Protein AF-A0A1H6FD04-F1 (afdb_monomer)

pLDDT: mean 86.8, std 13.28, range [37.69, 98.44]

Foldseek 3Di:
DPLCVLQVLCVVVDDPVFWQDADPQQKGKFADPDPPAPFGIEIEHEDPPKDKTKGFLPDDADVPQGRPLCSPDDPPDPLPNQTARMWMWTDDDLAIEIEGEHEHEADCPCVVSSLVSVVVSVVVVSVVSCVVVVPDDRHYAYEYEYEYQHPPPCPPPDLDAAFAFDDDPNHTYGYHHGPYYHYVVSDD

Mean predicted aligned error: 5.98 Å

Secondary structure (DSSP, 8-state):
--TTHHHHHHHHHS-GGGB----TTSEEEEE---TT-S--EEEEE--TTS-EEEE----PPBTTTB-SS-TTS-TTSTTTT---SEEEEEEETTEEEEEEEEEESS--TTHHHHHHHHHHHHHHHHHHHHHH-TT----EEEEEEEEE-S--------TTPPPP-EESSSSEEEEEESS-EEEGGGG-

Solvent-accessible surface area (backbone atoms only — not comparable to full-atom values): 10917 Å² total; per-residue (Å²): 126,78,81,47,62,68,51,56,48,48,62,72,70,47,64,73,92,35,50,49,74,55,48,98,77,42,30,38,67,42,56,47,86,56,89,82,54,80,26,44,38,38,37,39,34,48,60,93,88,53,57,65,43,40,33,36,62,68,63,77,68,41,89,97,73,43,35,85,87,41,70,86,58,64,84,85,46,81,78,75,71,51,52,33,41,30,40,37,40,36,52,54,83,81,38,34,38,35,38,32,31,38,72,25,31,76,66,66,79,64,47,68,58,22,40,51,41,43,48,54,52,49,52,52,50,52,54,56,51,29,71,80,36,78,85,66,75,74,51,75,45,68,36,35,36,39,27,24,55,47,88,65,77,81,75,75,69,53,102,77,52,69,66,69,67,44,78,63,90,91,37,36,34,30,79,45,69,37,73,41,81,43,53,54,74,32,76,108

Nearest PDB structures (foldseek):
  6a9a-assembly1_A-2  TM=6.117E-01  e=2.231E-01  Tequatrovirus T4
  3v1z-assembly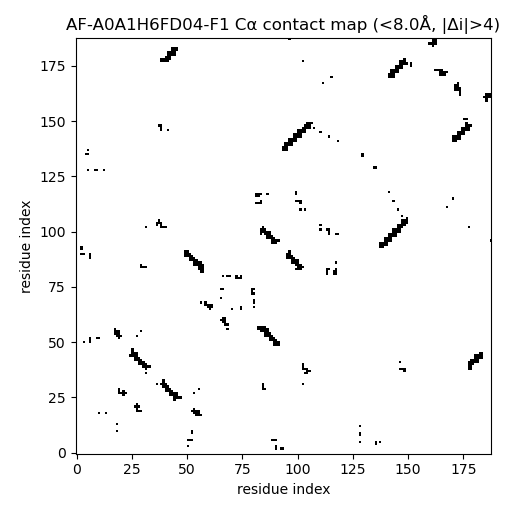1_A  TM=3.966E-01  e=8.705E-02  Geobacillus stearothermophilus
  4l4q-assembly1_A  TM=3.686E-01  e=1.350E-01  Thermococcus kodakarensis
  1knv-assembly1_B  TM=3.704E-01  e=3.250E-01  Geobacillus stearothermophilus
  8pk6-assembly2_C  TM=3.852E-01  e=2.743E+00  Homo sapiens

Structure (mmCIF, N/CA/C/O backbone):
data_AF-A0A1H6FD04-F1
#
_entry.id   AF-A0A1H6FD04-F1
#
loop_
_atom_site.group_PDB
_atom_site.id
_atom_site.type_symbol
_atom_site.label_atom_id
_atom_site.label_alt_id
_atom_site.label_comp_id
_atom_site.label_asym_id
_atom_site.label_entity_id
_atom_site.label_seq_id
_atom_site.pdbx_PDB_ins_code
_atom_site.Cartn_x
_atom_site.Cartn_y
_atom_site.Cartn_z
_atom_site.occupancy
_atom_site.B_iso_or_equiv
_atom_site.auth_seq_id
_atom_site.auth_comp_id
_atom_site.auth_asym_id
_atom_site.auth_atom_id
_atom_site.pdbx_PDB_model_num
ATOM 1 N N . MET A 1 1 ? -12.298 -0.688 23.148 1.00 42.00 1 MET A N 1
ATOM 2 C CA . MET A 1 1 ? -10.858 -0.505 22.853 1.00 42.00 1 MET A CA 1
ATOM 3 C C . MET A 1 1 ? -10.746 0.527 21.742 1.00 42.00 1 MET A C 1
ATOM 5 O O . MET A 1 1 ? -11.694 0.590 20.964 1.00 42.00 1 MET A O 1
ATOM 9 N N . PRO A 1 2 ? -9.702 1.371 21.676 1.00 49.06 2 PRO A N 1
ATOM 10 C CA . PRO A 1 2 ? -9.564 2.294 20.551 1.00 49.06 2 PRO A CA 1
ATOM 11 C C . PRO A 1 2 ? -9.554 1.490 19.244 1.00 49.06 2 PRO A C 1
ATOM 13 O O . PRO A 1 2 ? -8.894 0.460 19.159 1.00 49.06 2 PRO A O 1
ATOM 16 N N . ASN A 1 3 ? -10.302 1.929 18.233 1.00 59.34 3 ASN A N 1
ATOM 17 C CA . ASN A 1 3 ? -10.467 1.179 16.980 1.00 59.34 3 ASN A CA 1
ATOM 18 C C . ASN A 1 3 ? -9.183 1.115 16.122 1.00 59.34 3 ASN A C 1
ATOM 20 O O . ASN A 1 3 ? -9.205 0.502 15.061 1.00 59.34 3 ASN A O 1
ATOM 24 N N . ASN A 1 4 ? -8.067 1.703 16.575 1.00 69.19 4 ASN A N 1
ATOM 25 C CA . ASN A 1 4 ? -6.864 1.932 15.768 1.00 69.19 4 ASN A CA 1
ATOM 26 C C . ASN A 1 4 ? -5.634 1.126 16.212 1.00 69.19 4 ASN A C 1
ATOM 28 O O . ASN A 1 4 ? -4.565 1.339 15.655 1.00 69.19 4 ASN A O 1
ATOM 32 N N . VAL A 1 5 ? -5.761 0.185 17.160 1.00 80.75 5 VAL A N 1
ATOM 33 C CA . VAL A 1 5 ? -4.605 -0.529 17.757 1.00 80.75 5 VAL A CA 1
ATOM 34 C C . VAL A 1 5 ? -3.645 -1.099 16.707 1.00 80.75 5 VAL A C 1
ATOM 36 O O . VAL A 1 5 ? -2.435 -1.051 16.888 1.00 80.75 5 VAL A O 1
ATOM 39 N N . LEU A 1 6 ? -4.168 -1.626 15.594 1.00 86.12 6 LEU A N 1
ATOM 40 C CA . LEU A 1 6 ? -3.330 -2.193 14.539 1.00 86.12 6 LEU A CA 1
ATOM 41 C C . LEU A 1 6 ? -2.621 -1.123 13.693 1.00 86.12 6 LEU A C 1
ATOM 43 O O . LEU A 1 6 ? -1.512 -1.372 13.243 1.00 86.12 6 LEU A O 1
ATOM 47 N N . ILE A 1 7 ? -3.225 0.049 13.483 1.00 91.25 7 ILE A N 1
ATOM 48 C CA . ILE A 1 7 ? -2.572 1.164 12.778 1.00 91.25 7 ILE A CA 1
ATOM 49 C C . ILE A 1 7 ? -1.435 1.721 13.627 1.00 91.25 7 ILE A C 1
ATOM 51 O O . ILE A 1 7 ? -0.330 1.872 13.117 1.00 91.25 7 ILE A O 1
ATOM 55 N N . ASP A 1 8 ? -1.690 1.956 14.914 1.00 90.25 8 ASP A N 1
ATOM 56 C CA . ASP A 1 8 ? -0.683 2.482 15.837 1.00 90.25 8 ASP A CA 1
ATOM 57 C C . ASP A 1 8 ? 0.480 1.483 15.978 1.00 90.25 8 ASP A C 1
ATOM 59 O O . ASP A 1 8 ? 1.642 1.844 15.824 1.00 90.25 8 ASP A O 1
ATOM 63 N N . ALA A 1 9 ? 0.177 0.186 16.121 1.00 89.69 9 ALA A N 1
ATOM 64 C CA . ALA A 1 9 ? 1.206 -0.853 16.150 1.00 89.69 9 ALA A CA 1
ATOM 65 C C . ALA A 1 9 ? 2.001 -0.953 14.835 1.00 89.69 9 ALA A C 1
ATOM 67 O O . ALA A 1 9 ? 3.202 -1.196 14.868 1.00 89.69 9 ALA A O 1
ATOM 68 N N . MET A 1 10 ? 1.357 -0.780 13.675 1.00 90.50 10 MET A N 1
ATOM 69 C CA . MET A 1 10 ? 2.061 -0.748 12.386 1.00 90.50 10 MET A CA 1
ATOM 70 C C . MET A 1 10 ? 3.006 0.445 12.298 1.00 90.50 10 MET A C 1
ATOM 72 O O . MET A 1 10 ? 4.148 0.274 11.886 1.00 90.50 10 MET A O 1
ATOM 76 N N . HIS A 1 11 ? 2.540 1.624 12.705 1.00 93.69 11 HIS A N 1
ATOM 77 C CA . HIS A 1 11 ? 3.356 2.828 12.744 1.00 93.69 11 HIS A CA 1
ATOM 78 C C . HIS A 1 11 ? 4.582 2.655 13.651 1.00 93.69 11 HIS A C 1
ATOM 80 O O . HIS A 1 11 ? 5.675 3.060 13.282 1.00 93.69 11 HIS A O 1
ATOM 86 N N . ASP A 1 12 ? 4.424 2.022 14.812 1.00 91.94 12 ASP A N 1
ATOM 87 C CA . ASP A 1 12 ? 5.523 1.877 15.770 1.00 91.94 12 ASP A CA 1
ATOM 88 C C . ASP A 1 12 ? 6.512 0.757 15.405 1.00 91.94 12 ASP A C 1
ATOM 90 O O . ASP A 1 12 ? 7.675 0.798 15.807 1.00 91.94 12 ASP A O 1
ATOM 94 N N . MET A 1 13 ? 6.060 -0.275 14.684 1.00 89.31 13 MET A N 1
ATOM 95 C CA . MET A 1 13 ? 6.872 -1.463 14.383 1.00 89.31 13 MET A CA 1
ATOM 96 C C . MET A 1 13 ? 7.544 -1.422 13.009 1.00 89.31 13 MET A C 1
ATOM 98 O O . MET A 1 13 ? 8.485 -2.186 12.778 1.00 89.31 13 MET A O 1
ATOM 102 N N . ILE A 1 14 ? 7.065 -0.582 12.091 1.00 93.75 14 ILE A N 1
ATOM 103 C CA . ILE A 1 14 ? 7.741 -0.326 10.821 1.00 93.75 14 ILE A CA 1
ATOM 104 C C . ILE A 1 14 ? 8.821 0.731 11.045 1.00 93.75 14 ILE A C 1
ATOM 106 O O . ILE A 1 14 ? 8.653 1.673 11.810 1.00 93.75 14 ILE A O 1
ATOM 110 N N . GLU A 1 15 ? 9.975 0.534 10.413 1.00 94.00 15 GLU A N 1
ATOM 111 C CA . GLU A 1 15 ? 11.090 1.460 10.570 1.00 94.00 15 GLU A CA 1
ATOM 112 C C . GLU A 1 15 ? 10.745 2.813 9.886 1.00 94.00 15 GLU A C 1
ATOM 114 O O . GLU A 1 15 ? 10.244 2.805 8.750 1.00 94.00 15 GLU A O 1
ATOM 119 N N . PRO A 1 16 ? 10.977 3.963 10.558 1.00 95.19 16 PRO A N 1
ATOM 120 C CA . PRO A 1 16 ? 10.608 5.294 10.068 1.00 95.19 16 PRO A CA 1
ATOM 121 C C . PRO A 1 16 ? 11.031 5.663 8.637 1.00 95.19 16 PRO A C 1
ATOM 123 O O . PRO A 1 16 ? 10.292 6.373 7.957 1.00 95.19 16 PRO A O 1
ATOM 126 N N . ASP A 1 17 ? 12.163 5.177 8.134 1.00 93.56 17 ASP A N 1
ATOM 127 C CA . ASP A 1 17 ? 12.653 5.412 6.773 1.00 93.56 17 ASP A CA 1
ATOM 128 C C . ASP A 1 17 ? 11.713 4.842 5.702 1.00 93.56 17 ASP A C 1
ATOM 130 O O . ASP A 1 17 ? 11.757 5.273 4.543 1.00 93.56 17 ASP A O 1
ATOM 134 N N . PHE A 1 18 ? 10.854 3.877 6.044 1.00 95.44 18 PHE A N 1
ATOM 135 C CA . PHE A 1 18 ? 9.823 3.366 5.137 1.00 95.44 18 PHE A CA 1
ATOM 136 C C . PHE A 1 18 ? 8.542 4.203 5.161 1.00 95.44 18 PHE A C 1
ATOM 138 O O . PHE A 1 18 ? 7.735 4.085 4.235 1.00 95.44 18 PHE A O 1
ATOM 145 N N . HIS A 1 19 ? 8.332 5.043 6.178 1.00 96.81 19 HIS A N 1
ATOM 146 C CA . HIS A 1 19 ? 7.088 5.791 6.341 1.00 96.81 19 HIS A CA 1
ATOM 147 C C . HIS A 1 19 ? 6.883 6.787 5.196 1.00 96.81 19 HIS A C 1
ATOM 149 O O . HIS A 1 19 ? 7.815 7.432 4.714 1.00 96.81 19 HIS A O 1
ATOM 155 N N . ILE A 1 20 ? 5.627 6.942 4.780 1.00 96.19 20 ILE A N 1
ATOM 156 C CA . ILE A 1 20 ? 5.207 8.036 3.910 1.00 96.19 20 ILE A CA 1
ATOM 157 C C . ILE A 1 20 ? 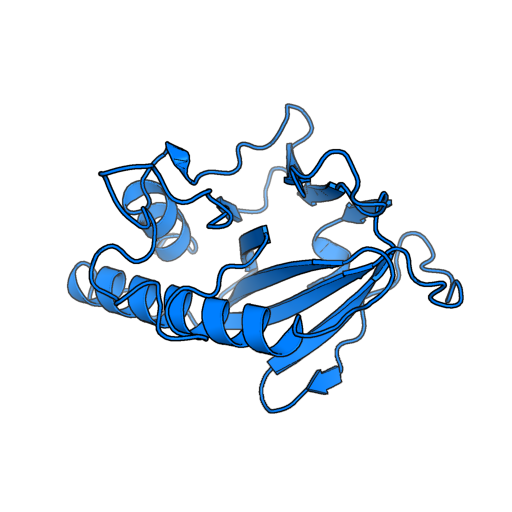4.522 9.074 4.791 1.00 96.19 20 ILE A C 1
ATOM 159 O O . ILE A 1 20 ? 3.383 8.893 5.226 1.00 96.19 20 ILE A O 1
ATOM 163 N N . THR A 1 21 ? 5.218 10.180 5.038 1.00 94.56 21 THR A N 1
ATOM 164 C CA . THR A 1 21 ? 4.691 11.274 5.853 1.00 94.56 21 THR A CA 1
ATOM 165 C C . THR A 1 21 ? 3.700 12.111 5.041 1.00 94.56 21 THR A C 1
ATOM 167 O O . THR A 1 21 ? 4.036 12.564 3.941 1.00 94.56 21 THR A O 1
ATOM 170 N N . PRO A 1 22 ? 2.481 12.346 5.548 1.00 94.62 22 PRO A N 1
ATOM 171 C CA . PRO A 1 22 ? 1.529 13.222 4.885 1.00 94.62 22 PRO A CA 1
ATOM 172 C C . PRO A 1 22 ? 1.978 14.684 4.938 1.00 94.62 22 PRO A C 1
ATOM 174 O O . PRO A 1 22 ? 2.666 15.116 5.861 1.00 94.62 22 PRO A O 1
ATOM 177 N N . ASN A 1 23 ? 1.539 15.473 3.960 1.00 93.44 23 ASN A N 1
ATOM 178 C CA . ASN A 1 23 ? 1.759 16.918 3.970 1.00 93.44 23 ASN A CA 1
ATOM 179 C C . ASN A 1 23 ? 0.765 17.656 4.896 1.00 93.44 23 ASN A C 1
ATOM 181 O O . ASN A 1 23 ? -0.164 17.070 5.454 1.00 93.44 23 ASN A O 1
ATOM 185 N N . GLU A 1 24 ? 0.905 18.981 4.991 1.00 91.19 24 GLU A N 1
ATOM 186 C CA . GLU A 1 24 ? 0.073 19.862 5.834 1.00 91.19 24 GLU A CA 1
ATOM 187 C C . GLU A 1 24 ? -1.439 19.780 5.542 1.00 91.19 24 GLU A C 1
ATOM 189 O O . GLU A 1 24 ? -2.275 20.069 6.400 1.00 91.19 24 GLU A O 1
ATOM 194 N N . THR A 1 25 ? -1.811 19.352 4.333 1.00 91.50 25 THR A N 1
ATOM 195 C CA . THR A 1 25 ? -3.210 19.181 3.906 1.00 91.50 25 THR A CA 1
ATOM 196 C C . THR A 1 25 ? -3.763 17.782 4.180 1.00 91.50 25 THR A C 1
ATOM 198 O O . THR A 1 25 ? -4.866 17.465 3.725 1.00 91.50 25 THR A O 1
ATOM 201 N N . ASN A 1 26 ? -3.023 16.961 4.937 1.00 94.62 26 ASN A N 1
ATOM 202 C CA . ASN A 1 26 ? -3.343 15.566 5.233 1.00 94.62 26 ASN A CA 1
ATOM 203 C C . ASN A 1 26 ? -3.425 14.711 3.955 1.00 94.62 26 ASN A C 1
ATOM 205 O O . ASN A 1 26 ? -4.344 13.907 3.778 1.00 94.62 26 ASN A O 1
ATOM 209 N N . THR A 1 27 ? -2.487 14.954 3.036 1.00 96.38 27 THR A N 1
ATOM 210 C CA . THR A 1 27 ? -2.369 14.250 1.757 1.00 96.38 27 THR A CA 1
ATOM 211 C C . THR A 1 27 ? -1.115 13.387 1.764 1.00 96.38 27 THR A C 1
ATOM 213 O O . THR A 1 27 ? -0.020 13.884 2.031 1.00 96.38 27 THR A O 1
ATOM 216 N N . VAL A 1 28 ? -1.288 12.103 1.455 1.00 96.62 28 VAL A N 1
ATOM 217 C CA . VAL A 1 28 ? -0.208 11.133 1.251 1.00 96.62 28 VAL A CA 1
ATOM 218 C C . VAL A 1 28 ? 0.150 11.133 -0.225 1.00 96.62 28 VAL A C 1
ATOM 220 O O . VAL A 1 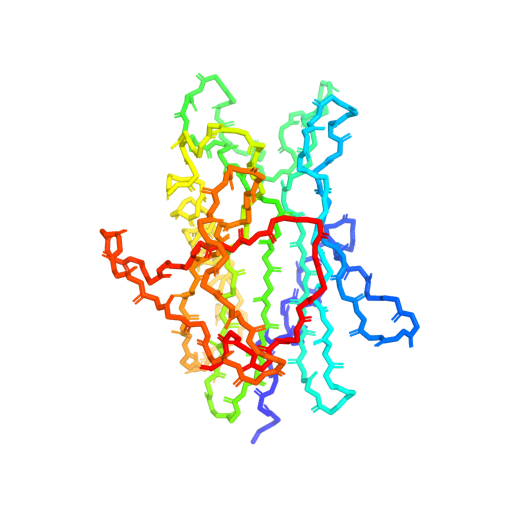28 ? -0.716 10.906 -1.071 1.00 96.62 28 VAL A O 1
ATOM 223 N N . ARG A 1 29 ? 1.427 11.365 -0.525 1.00 95.94 29 ARG A N 1
ATOM 224 C CA . ARG A 1 29 ? 1.963 11.286 -1.882 1.00 95.94 29 ARG A CA 1
ATOM 225 C C . ARG A 1 29 ? 2.752 9.998 -2.048 1.00 95.94 29 ARG A C 1
ATOM 227 O O . ARG A 1 29 ? 3.735 9.787 -1.345 1.00 95.94 29 ARG A O 1
ATOM 234 N N . ILE A 1 30 ? 2.341 9.169 -2.998 1.00 94.38 30 ILE A N 1
ATOM 235 C CA . ILE A 1 30 ? 3.082 7.969 -3.400 1.00 94.38 30 ILE A CA 1
ATOM 236 C C . ILE A 1 30 ? 3.854 8.323 -4.662 1.00 94.38 30 ILE A C 1
ATOM 238 O O . ILE A 1 30 ? 3.275 8.908 -5.578 1.00 94.38 30 ILE A O 1
ATOM 242 N N . LEU A 1 31 ? 5.149 8.015 -4.680 1.00 89.75 31 LEU A N 1
ATOM 243 C CA . LEU A 1 31 ? 6.080 8.408 -5.733 1.00 89.75 31 LEU A CA 1
ATOM 244 C C . LEU A 1 31 ? 6.671 7.183 -6.427 1.00 89.75 31 LEU A C 1
ATOM 246 O O . LEU A 1 31 ? 7.029 6.221 -5.760 1.00 89.75 31 LEU A O 1
ATOM 250 N N . GLU A 1 32 ? 6.853 7.282 -7.740 1.00 79.75 32 GLU A N 1
ATOM 251 C CA . GLU A 1 32 ? 7.771 6.445 -8.514 1.00 79.75 32 GLU A CA 1
ATOM 252 C C . GLU A 1 32 ? 9.055 7.270 -8.736 1.00 79.75 32 GLU A C 1
ATOM 254 O O . GLU A 1 32 ? 9.030 8.263 -9.477 1.00 79.75 32 GLU A O 1
ATOM 259 N N . PRO A 1 33 ? 10.173 6.927 -8.068 1.00 68.88 33 PRO A N 1
ATOM 260 C CA . PRO A 1 33 ? 11.373 7.764 -8.027 1.00 68.88 33 PRO A CA 1
ATOM 261 C C . PRO A 1 33 ? 12.154 7.793 -9.351 1.00 68.88 33 PRO A C 1
ATOM 263 O O . PRO A 1 33 ? 13.077 8.595 -9.507 1.00 68.88 33 PRO A O 1
ATOM 266 N N . GLN A 1 34 ? 11.823 6.934 -10.318 1.00 70.38 34 GLN A N 1
ATOM 267 C CA . GLN A 1 34 ? 12.515 6.893 -11.603 1.00 70.38 34 GLN A CA 1
ATOM 268 C C . GLN A 1 34 ? 12.230 8.148 -12.441 1.00 70.38 34 GLN A C 1
ATOM 270 O O . GLN A 1 34 ? 11.116 8.375 -12.911 1.00 70.38 34 GLN A O 1
ATOM 275 N N . ALA A 1 35 ? 13.282 8.927 -12.718 1.00 59.81 35 ALA A N 1
ATOM 276 C CA . ALA A 1 35 ? 13.208 10.184 -13.472 1.00 59.81 35 ALA A CA 1
ATOM 277 C C . ALA A 1 35 ? 12.627 10.049 -14.896 1.00 59.81 35 ALA A C 1
ATOM 279 O O . ALA A 1 35 ? 12.190 11.041 -15.468 1.00 59.81 35 ALA A O 1
ATOM 280 N N . GLN A 1 36 ? 12.629 8.840 -15.472 1.00 61.53 36 GLN A N 1
ATOM 281 C CA . GLN A 1 36 ? 12.102 8.555 -16.814 1.00 61.53 36 GLN A CA 1
ATOM 282 C C . GLN A 1 36 ? 10.724 7.877 -16.820 1.00 61.53 36 GLN A C 1
ATOM 284 O O . GLN A 1 36 ? 10.202 7.586 -17.899 1.00 61.53 36 GLN A O 1
ATOM 289 N N . ALA A 1 37 ? 10.128 7.592 -15.656 1.00 61.44 37 ALA A N 1
ATOM 290 C CA . ALA A 1 37 ? 8.746 7.128 -15.622 1.00 61.44 37 ALA A CA 1
ATOM 291 C C . ALA A 1 37 ? 7.839 8.206 -16.239 1.00 61.44 37 ALA A C 1
ATOM 293 O O . ALA A 1 37 ? 8.158 9.379 -16.202 1.00 61.44 37 ALA A O 1
ATOM 294 N N . SER A 1 38 ? 6.720 7.841 -16.855 1.00 68.00 38 SER A N 1
ATOM 295 C CA . SER A 1 38 ? 5.701 8.820 -17.254 1.00 68.00 38 SER A CA 1
ATOM 296 C C . SER A 1 38 ? 4.583 8.931 -16.222 1.00 68.00 38 SER A C 1
ATOM 298 O O . SER A 1 38 ? 3.737 9.800 -16.363 1.00 68.00 38 SER A O 1
ATOM 300 N N . CYS A 1 39 ? 4.549 8.024 -15.243 1.00 77.19 39 CYS A N 1
ATOM 301 C CA . CYS A 1 39 ? 3.670 8.021 -14.080 1.00 77.19 39 CYS A CA 1
ATOM 302 C C . CYS A 1 39 ? 4.565 8.119 -12.846 1.00 77.19 39 CYS A C 1
ATOM 304 O O . CYS A 1 39 ? 5.267 7.163 -12.533 1.00 77.19 39 CYS A O 1
ATOM 306 N N . HIS A 1 40 ? 4.573 9.279 -12.200 1.00 83.19 40 HIS A N 1
ATOM 307 C CA . HIS A 1 40 ? 5.510 9.621 -11.131 1.00 83.19 40 HIS A CA 1
ATOM 308 C C . HIS A 1 40 ? 4.865 9.722 -9.767 1.00 83.19 40 HIS A C 1
ATOM 310 O O . HIS A 1 40 ? 5.559 9.611 -8.762 1.00 83.19 40 HIS A O 1
ATOM 316 N N . PHE A 1 41 ? 3.572 10.032 -9.716 1.00 89.62 41 PHE A N 1
ATOM 317 C CA . PHE A 1 41 ? 2.925 10.263 -8.442 1.00 89.62 41 PHE A CA 1
ATOM 318 C C . PHE A 1 41 ? 1.419 10.063 -8.482 1.00 89.62 41 PHE A C 1
ATOM 320 O O . PHE A 1 41 ? 0.761 10.215 -9.518 1.00 89.62 41 PHE A O 1
ATOM 327 N N . VAL A 1 42 ? 0.884 9.809 -7.296 1.00 93.06 42 VAL A N 1
ATOM 328 C CA . VAL A 1 42 ? -0.524 9.987 -6.968 1.00 93.06 42 VAL A CA 1
ATOM 329 C C . VAL A 1 42 ? -0.633 10.640 -5.595 1.00 93.06 42 VAL A C 1
ATOM 331 O O . VAL A 1 42 ? 0.129 10.312 -4.683 1.00 93.06 42 VAL A O 1
ATOM 334 N N . ASP A 1 43 ? -1.589 11.554 -5.463 1.00 95.25 43 ASP A N 1
ATOM 335 C CA . ASP A 1 43 ? -1.932 12.190 -4.197 1.00 95.25 43 ASP A CA 1
ATOM 336 C C . ASP A 1 43 ? -3.251 11.618 -3.675 1.00 95.25 43 ASP A C 1
ATOM 338 O O . ASP A 1 43 ? -4.259 11.592 -4.385 1.00 95.25 43 ASP A O 1
ATOM 342 N N . ILE A 1 44 ? -3.250 11.155 -2.426 1.00 96.44 44 ILE A N 1
ATOM 343 C CA . ILE A 1 44 ? -4.437 10.640 -1.741 1.00 96.44 44 ILE A CA 1
ATOM 344 C C . ILE A 1 44 ? -4.686 11.494 -0.503 1.00 96.44 44 ILE A C 1
ATOM 346 O O . ILE A 1 44 ? -3.904 11.490 0.447 1.00 96.44 44 ILE A O 1
ATOM 350 N N . GLN A 1 45 ? -5.791 12.232 -0.510 1.00 96.12 45 GLN A N 1
ATOM 351 C CA . GLN A 1 45 ? -6.181 13.119 0.576 1.00 96.12 45 GLN A CA 1
ATOM 352 C C . GLN A 1 45 ? -7.113 12.438 1.577 1.00 96.12 45 GLN A C 1
ATOM 354 O O . GLN A 1 45 ? -8.103 11.789 1.216 1.00 96.12 45 GLN A O 1
ATOM 359 N N . PHE A 1 46 ? -6.835 12.677 2.858 1.00 94.44 46 PHE A N 1
ATOM 360 C CA . PHE A 1 46 ? -7.576 12.138 3.990 1.00 94.44 46 PHE A CA 1
ATOM 361 C C . PHE A 1 46 ? -8.324 13.238 4.737 1.00 94.44 46 PHE A C 1
ATOM 363 O O . PHE A 1 46 ? -7.861 14.371 4.885 1.00 94.44 46 PHE A O 1
ATOM 370 N N . LYS A 1 47 ? -9.472 12.881 5.317 1.00 91.25 47 LYS A N 1
ATOM 371 C CA . LYS A 1 47 ? -10.116 13.730 6.329 1.00 91.25 47 LYS A CA 1
ATOM 372 C C . LYS A 1 47 ? -9.295 13.669 7.616 1.00 91.25 47 LYS A C 1
ATOM 374 O O . LYS A 1 47 ? -8.855 12.590 7.991 1.00 91.25 47 LYS A O 1
ATOM 379 N N . LYS A 1 48 ? -9.160 14.795 8.326 1.00 85.88 48 LYS A N 1
ATOM 380 C CA . LYS A 1 48 ? -8.386 14.876 9.584 1.00 85.88 48 LYS A CA 1
ATOM 381 C C . LYS A 1 48 ? -8.814 13.854 10.644 1.00 85.88 48 LYS A C 1
ATOM 383 O O . LYS A 1 48 ? -7.996 13.411 11.431 1.00 85.88 48 LYS A O 1
ATOM 388 N N . SER A 1 49 ? -10.093 13.486 10.666 1.00 88.56 49 SER A N 1
ATOM 389 C CA . SER A 1 49 ? -10.653 12.540 11.634 1.00 88.56 49 SER A CA 1
ATOM 390 C C . SER A 1 49 ? -10.455 11.068 11.261 1.00 88.56 49 SER A C 1
ATOM 392 O O . SER A 1 49 ? -10.961 10.205 11.970 1.00 88.56 49 SER A O 1
ATOM 394 N N . MET A 1 50 ? -9.842 10.768 10.112 1.00 89.81 50 MET A N 1
ATOM 395 C CA . MET A 1 50 ? -9.682 9.403 9.622 1.00 89.81 50 MET A CA 1
ATOM 396 C C . MET A 1 50 ? -8.297 8.886 10.016 1.00 89.81 50 MET A C 1
ATOM 398 O O . MET A 1 50 ? -7.315 9.459 9.553 1.00 89.81 50 MET A O 1
ATOM 402 N N . PRO A 1 51 ? -8.201 7.832 10.840 1.00 92.50 51 PRO A N 1
ATOM 403 C CA . PRO A 1 51 ? -6.925 7.218 11.182 1.00 92.50 51 PRO A CA 1
ATOM 404 C C . PRO A 1 51 ? -6.360 6.461 9.981 1.00 92.50 51 PRO A C 1
ATOM 406 O O . PRO A 1 51 ? -7.064 5.656 9.361 1.00 92.50 51 PRO A O 1
ATOM 409 N N . TYR A 1 52 ? -5.095 6.711 9.661 1.00 95.69 52 TYR A N 1
ATOM 410 C CA . TYR A 1 52 ? -4.382 6.004 8.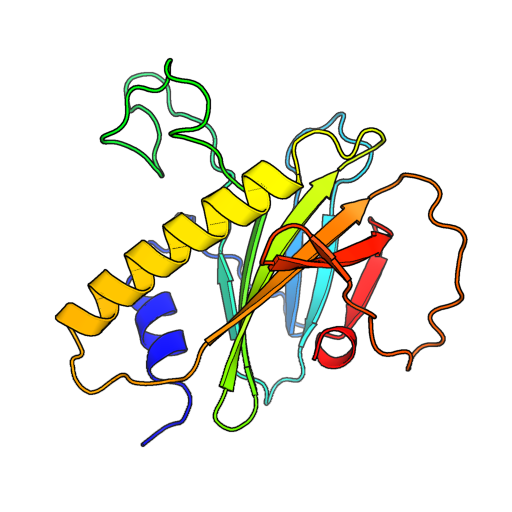608 1.00 95.69 52 TYR A CA 1
ATOM 411 C C . TYR A 1 52 ? -2.884 5.931 8.901 1.00 95.69 52 TYR A C 1
ATOM 413 O O . TYR A 1 52 ? -2.353 6.713 9.685 1.00 95.69 52 TYR A O 1
ATOM 421 N N . PHE A 1 53 ? -2.216 5.002 8.228 1.00 96.75 53 PHE A N 1
ATOM 422 C CA . PHE A 1 53 ? -0.764 4.888 8.191 1.00 96.75 53 PHE A CA 1
ATOM 423 C C . PHE A 1 53 ? -0.338 4.475 6.785 1.00 96.75 53 PHE A C 1
ATOM 425 O O . PHE A 1 53 ? -1.015 3.668 6.148 1.00 96.75 53 PHE A O 1
ATOM 432 N N . ALA A 1 54 ? 0.755 5.039 6.282 1.00 97.69 54 ALA A N 1
ATOM 433 C CA . ALA A 1 54 ? 1.253 4.756 4.946 1.00 97.69 54 ALA A CA 1
ATOM 434 C C . ALA A 1 54 ? 2.761 4.527 4.975 1.00 97.69 54 ALA A C 1
ATOM 436 O O . ALA A 1 54 ? 3.492 5.246 5.655 1.00 97.69 54 ALA A O 1
ATOM 437 N N . PHE A 1 55 ? 3.227 3.553 4.201 1.00 97.31 55 PHE A N 1
ATOM 438 C CA . PHE A 1 55 ? 4.649 3.299 4.003 1.00 97.31 55 PHE A CA 1
ATOM 439 C C . PHE A 1 55 ? 4.918 2.778 2.589 1.00 97.31 55 PHE A C 1
ATOM 441 O O . PHE A 1 55 ? 4.013 2.292 1.910 1.00 97.31 55 PHE A O 1
ATOM 448 N N . SER A 1 56 ? 6.162 2.888 2.133 1.00 96.12 56 SER A N 1
ATOM 449 C CA . SER A 1 56 ? 6.613 2.358 0.844 1.00 96.12 56 SER A CA 1
ATOM 450 C C . SER A 1 56 ? 7.753 1.383 1.058 1.00 96.12 56 SER A C 1
ATOM 452 O O . SER A 1 56 ? 8.693 1.684 1.789 1.00 96.12 56 SER A O 1
ATOM 454 N N . ILE A 1 57 ? 7.689 0.238 0.380 1.00 94.31 57 ILE A N 1
ATOM 455 C CA . ILE A 1 57 ? 8.784 -0.736 0.333 1.00 94.31 57 ILE A CA 1
ATOM 456 C C . ILE A 1 57 ? 9.582 -0.648 -0.966 1.00 94.31 57 ILE A C 1
ATOM 458 O O . ILE A 1 57 ? 10.502 -1.446 -1.153 1.00 94.31 57 ILE A O 1
ATOM 462 N N . ASP A 1 58 ? 9.286 0.316 -1.845 1.00 91.44 58 ASP A N 1
ATOM 463 C CA . ASP A 1 58 ? 10.077 0.585 -3.046 1.00 91.44 58 ASP A CA 1
ATOM 464 C C . ASP A 1 58 ? 11.374 1.326 -2.687 1.00 91.44 58 ASP A C 1
ATOM 466 O O . ASP A 1 58 ? 11.588 2.512 -2.934 1.00 91.44 58 ASP A O 1
ATOM 470 N N . LYS A 1 59 ? 12.250 0.603 -1.989 1.00 87.94 59 LYS A N 1
ATOM 471 C CA . LYS A 1 59 ? 13.582 1.061 -1.609 1.00 87.94 59 LYS A CA 1
ATOM 472 C C . LYS A 1 59 ? 14.622 0.345 -2.462 1.00 87.94 59 LYS A C 1
ATOM 474 O O . LYS A 1 59 ? 14.572 -0.891 -2.569 1.00 87.94 59 LYS A O 1
ATOM 479 N N . PRO A 1 60 ? 15.597 1.071 -3.036 1.00 86.06 60 PRO A N 1
ATOM 480 C CA . PRO A 1 60 ? 16.639 0.454 -3.836 1.00 86.06 60 PRO A CA 1
ATOM 481 C C . PRO A 1 60 ? 17.491 -0.485 -2.980 1.00 86.06 60 PRO A C 1
ATOM 483 O O . PRO A 1 60 ? 17.673 -0.291 -1.776 1.00 86.06 60 PRO A O 1
ATOM 486 N N . ARG A 1 61 ? 18.047 -1.511 -3.625 1.00 84.88 61 ARG A N 1
ATOM 487 C CA . ARG A 1 61 ? 19.060 -2.363 -2.999 1.00 84.88 61 ARG A CA 1
ATOM 488 C C . ARG A 1 61 ? 20.309 -1.538 -2.725 1.00 84.88 61 ARG A C 1
ATOM 490 O O . ARG A 1 61 ? 20.743 -0.755 -3.571 1.00 84.88 61 ARG A O 1
ATOM 497 N N . GLN A 1 62 ? 20.904 -1.749 -1.563 1.00 82.69 62 GLN A N 1
ATOM 498 C CA . GLN A 1 62 ? 22.116 -1.053 -1.170 1.00 82.69 62 GLN A CA 1
ATOM 499 C C . GLN A 1 62 ? 23.327 -1.920 -1.511 1.00 82.69 62 GLN A C 1
ATOM 501 O O . GLN A 1 62 ? 23.401 -3.103 -1.160 1.00 82.69 62 GLN A O 1
ATOM 506 N N . LYS A 1 63 ? 24.296 -1.332 -2.219 1.00 77.31 63 LYS A N 1
ATOM 507 C CA . LYS A 1 63 ? 25.543 -2.017 -2.573 1.00 77.31 63 LYS A CA 1
ATOM 508 C C . LYS A 1 63 ? 26.227 -2.500 -1.287 1.00 77.31 63 LYS A C 1
ATOM 510 O O . LYS A 1 63 ? 26.418 -1.711 -0.371 1.00 77.31 63 LYS A O 1
ATOM 515 N N . ASN A 1 64 ? 26.586 -3.783 -1.233 1.00 78.88 64 ASN A N 1
ATOM 516 C CA . ASN A 1 64 ? 27.220 -4.468 -0.091 1.00 78.88 64 ASN A CA 1
ATOM 517 C C . ASN A 1 64 ? 26.352 -4.675 1.169 1.00 78.88 64 ASN A C 1
ATOM 519 O O . ASN A 1 64 ? 26.801 -5.368 2.075 1.00 78.88 64 ASN A O 1
ATOM 523 N N . LEU A 1 65 ? 25.133 -4.131 1.225 1.00 78.44 65 LEU A N 1
ATOM 524 C CA . LEU A 1 65 ? 24.210 -4.296 2.361 1.00 78.44 65 LEU A CA 1
ATOM 525 C C . LEU A 1 65 ? 22.989 -5.163 2.011 1.00 78.44 65 LEU A C 1
ATOM 527 O O . LEU A 1 65 ? 22.310 -5.663 2.902 1.00 78.44 65 LEU A O 1
ATOM 531 N N . GLY A 1 66 ? 22.741 -5.399 0.719 1.00 83.25 66 GLY A N 1
ATOM 532 C CA . GLY A 1 66 ? 21.675 -6.277 0.243 1.00 83.25 66 GLY A CA 1
ATOM 533 C C . GLY A 1 66 ? 20.347 -5.551 0.025 1.00 83.25 66 GLY A C 1
ATOM 534 O O . GLY A 1 66 ? 20.308 -4.359 -0.296 1.00 83.25 66 GLY A O 1
ATOM 535 N N . ASP A 1 67 ? 19.247 -6.298 0.116 1.00 88.94 67 ASP A N 1
ATOM 536 C CA . ASP A 1 67 ? 17.897 -5.754 -0.015 1.00 88.94 67 ASP A CA 1
ATOM 537 C C . ASP A 1 67 ? 17.359 -5.350 1.370 1.00 88.94 67 ASP A C 1
ATOM 539 O O . ASP A 1 67 ? 17.200 -6.229 2.217 1.00 88.94 67 ASP A O 1
ATOM 543 N N . PRO A 1 68 ? 17.061 -4.060 1.622 1.00 90.19 68 PRO A N 1
ATOM 544 C CA . PRO A 1 68 ? 16.659 -3.603 2.955 1.00 90.19 68 PRO A CA 1
ATOM 545 C C . PRO A 1 68 ? 15.286 -4.133 3.394 1.00 90.19 68 PRO A C 1
ATOM 547 O O . PRO A 1 68 ? 15.004 -4.181 4.585 1.00 90.19 68 PRO A O 1
ATOM 550 N N . VAL A 1 69 ? 14.432 -4.546 2.451 1.00 92.31 69 VAL A N 1
ATOM 551 C CA . VAL A 1 69 ? 13.101 -5.107 2.749 1.00 92.31 69 VAL A CA 1
ATOM 552 C C . VAL A 1 69 ? 13.181 -6.622 2.910 1.00 92.31 69 VAL A C 1
ATOM 554 O O . VAL A 1 69 ? 12.501 -7.207 3.750 1.00 92.31 69 VAL A O 1
ATOM 557 N N . TYR A 1 70 ? 14.034 -7.264 2.110 1.00 92.56 70 TYR A N 1
ATOM 558 C CA . TYR A 1 70 ? 14.158 -8.718 2.042 1.00 92.56 70 TYR A CA 1
ATOM 559 C C . TYR A 1 70 ? 15.597 -9.190 2.295 1.00 92.56 70 TYR A C 1
ATOM 561 O O . TYR A 1 70 ? 16.174 -9.859 1.433 1.00 92.56 70 TYR A O 1
ATOM 569 N N . PRO A 1 71 ? 16.184 -8.903 3.472 1.00 89.75 71 PRO A N 1
ATOM 570 C CA . PRO A 1 71 ? 17.598 -9.182 3.737 1.00 89.75 71 PRO A CA 1
ATOM 571 C C . PRO A 1 71 ? 17.925 -10.682 3.775 1.00 89.75 71 PRO A C 1
ATOM 573 O O . PRO A 1 71 ? 19.077 -11.071 3.618 1.00 89.75 71 PRO A O 1
ATOM 576 N N . PHE A 1 72 ? 16.916 -11.535 3.978 1.00 90.25 72 PHE A N 1
ATOM 577 C CA . PHE A 1 72 ? 17.079 -12.987 4.051 1.00 90.25 72 PHE A CA 1
ATOM 578 C C . PHE A 1 72 ? 17.041 -13.685 2.682 1.00 90.25 72 PHE A C 1
ATOM 580 O O . PHE A 1 72 ? 17.617 -14.761 2.519 1.00 90.25 72 PHE A O 1
ATOM 587 N N . PHE A 1 73 ? 16.335 -13.123 1.695 1.00 90.75 73 PHE A N 1
ATOM 588 C CA . PHE A 1 73 ? 16.123 -13.808 0.421 1.00 90.75 73 PHE A CA 1
ATOM 589 C C . PHE A 1 73 ? 17.287 -13.608 -0.540 1.00 90.75 73 PHE A C 1
ATOM 591 O O . PHE A 1 73 ? 17.911 -12.552 -0.587 1.00 90.75 73 PHE A O 1
ATOM 598 N N . ASN A 1 74 ? 17.535 -14.627 -1.368 1.00 86.81 74 ASN A N 1
ATOM 599 C CA . ASN A 1 74 ? 18.490 -14.505 -2.457 1.00 86.81 74 ASN A CA 1
ATOM 600 C C . ASN A 1 74 ? 17.943 -13.516 -3.513 1.00 86.81 74 ASN A C 1
ATOM 602 O O . ASN A 1 74 ? 16.933 -13.827 -4.157 1.00 86.81 74 ASN A O 1
ATOM 606 N N . PRO A 1 75 ? 18.618 -12.373 -3.741 1.00 84.38 75 PRO A N 1
ATOM 607 C CA . PRO A 1 75 ? 18.160 -11.335 -4.657 1.00 84.38 75 PRO A CA 1
ATOM 608 C C . PRO A 1 75 ? 18.107 -11.760 -6.132 1.00 84.38 75 PRO A C 1
ATOM 610 O O . PRO A 1 75 ? 17.420 -11.089 -6.911 1.00 84.38 75 PRO A O 1
ATOM 613 N N . ASP A 1 76 ? 18.797 -12.842 -6.504 1.00 84.50 76 ASP A N 1
ATOM 614 C CA . ASP A 1 76 ? 18.857 -13.386 -7.867 1.00 84.50 76 ASP A CA 1
ATOM 615 C C . ASP A 1 76 ? 17.666 -14.297 -8.186 1.00 84.50 76 ASP A C 1
ATOM 617 O O . ASP A 1 76 ? 17.401 -14.632 -9.344 1.00 84.50 76 ASP A O 1
ATOM 621 N N . LYS A 1 77 ? 16.914 -14.722 -7.164 1.00 86.62 77 LYS A N 1
ATOM 622 C CA . LYS A 1 77 ? 15.685 -15.487 -7.362 1.00 86.62 77 LYS A CA 1
ATOM 623 C C . LYS A 1 77 ? 14.542 -14.522 -7.641 1.00 86.62 77 LYS A C 1
ATOM 625 O O . LYS A 1 77 ? 14.017 -13.860 -6.744 1.00 86.62 77 LYS A O 1
ATOM 630 N N . ALA A 1 78 ? 14.154 -14.466 -8.916 1.00 78.06 78 ALA A N 1
ATOM 631 C CA . ALA A 1 78 ? 12.996 -13.708 -9.374 1.00 78.06 78 ALA A CA 1
ATOM 632 C C . ALA A 1 78 ? 11.776 -13.973 -8.474 1.00 78.06 78 ALA A C 1
ATOM 634 O O . ALA A 1 78 ? 11.593 -15.095 -8.018 1.00 78.06 78 ALA A O 1
ATOM 635 N N . CYS A 1 79 ? 10.950 -12.943 -8.263 1.00 83.25 79 CYS A N 1
ATOM 636 C CA . CYS A 1 79 ? 9.743 -12.897 -7.419 1.00 83.25 79 CYS A CA 1
ATOM 637 C C . CYS A 1 79 ? 9.913 -12.816 -5.891 1.00 83.25 79 CYS A C 1
ATOM 639 O O . CYS A 1 79 ? 8.998 -12.319 -5.240 1.00 83.25 79 CYS A O 1
ATOM 641 N N . LEU A 1 80 ? 11.044 -13.233 -5.307 1.00 87.12 80 LEU A N 1
ATOM 642 C CA . LEU A 1 80 ? 11.185 -13.257 -3.839 1.00 87.12 80 LEU A CA 1
ATOM 643 C C . LEU A 1 80 ? 11.344 -11.865 -3.217 1.00 87.12 80 LEU A C 1
ATOM 645 O O . LEU A 1 80 ? 10.855 -11.620 -2.121 1.00 87.12 80 LEU A O 1
ATOM 649 N N . CYS A 1 81 ? 12.013 -10.956 -3.928 1.00 91.44 81 CYS A N 1
ATOM 650 C CA . CYS A 1 81 ? 12.252 -9.582 -3.481 1.00 91.44 81 CYS A CA 1
ATOM 651 C C . CYS A 1 81 ? 11.345 -8.570 -4.201 1.00 91.44 81 CYS A C 1
ATOM 653 O O . CYS A 1 81 ? 11.755 -7.436 -4.449 1.00 91.44 81 CYS A O 1
ATOM 655 N N . THR A 1 82 ? 10.160 -8.995 -4.646 1.00 93.00 82 THR A N 1
ATOM 656 C CA . THR A 1 82 ? 9.231 -8.116 -5.361 1.00 93.00 82 THR A CA 1
ATOM 657 C C . THR A 1 82 ? 8.608 -7.097 -4.409 1.00 93.00 82 THR A C 1
ATOM 659 O O . THR A 1 82 ? 8.061 -7.471 -3.379 1.00 93.00 82 THR A O 1
ATOM 662 N N . LYS A 1 83 ? 8.672 -5.820 -4.794 1.00 93.25 83 LYS A N 1
ATOM 663 C CA . LYS A 1 83 ? 8.193 -4.655 -4.039 1.00 93.25 83 LYS A CA 1
ATOM 664 C C . LYS A 1 83 ? 7.036 -3.973 -4.767 1.00 93.25 83 LYS A C 1
ATOM 666 O O . LYS A 1 83 ? 6.798 -4.261 -5.946 1.00 93.25 83 LYS A O 1
ATOM 671 N N . ASN A 1 84 ? 6.355 -3.089 -4.048 1.00 94.00 84 ASN A N 1
ATOM 672 C CA . ASN A 1 84 ? 5.330 -2.197 -4.571 1.00 94.00 84 ASN A CA 1
ATOM 673 C C . ASN A 1 84 ? 5.548 -0.764 -4.058 1.00 94.00 84 ASN A C 1
ATOM 675 O O . ASN A 1 84 ? 6.256 -0.551 -3.070 1.00 94.00 84 ASN A O 1
ATOM 679 N N . ASP A 1 85 ? 4.891 0.193 -4.705 1.00 95.00 85 ASP A N 1
ATOM 680 C CA . ASP A 1 85 ? 5.214 1.616 -4.544 1.00 95.00 85 ASP A CA 1
ATOM 681 C C . ASP A 1 85 ? 4.634 2.231 -3.269 1.00 95.00 85 ASP A C 1
ATOM 683 O O . ASP A 1 85 ? 5.219 3.147 -2.690 1.00 95.00 85 ASP A O 1
ATOM 687 N N . GLY A 1 86 ? 3.498 1.721 -2.785 1.00 96.88 86 GLY A N 1
ATOM 688 C CA . GLY A 1 86 ? 2.880 2.228 -1.563 1.00 96.88 86 GLY A CA 1
ATOM 689 C C . GLY A 1 86 ? 1.903 1.260 -0.912 1.00 96.88 86 GLY A C 1
ATOM 690 O O . GLY A 1 86 ? 1.167 0.531 -1.574 1.00 96.88 86 GLY A O 1
ATOM 691 N N . ILE A 1 87 ? 1.879 1.255 0.413 1.00 98.31 87 ILE A N 1
ATOM 692 C CA . ILE A 1 87 ? 0.946 0.479 1.223 1.00 98.31 87 ILE A CA 1
ATOM 693 C C . ILE A 1 87 ? 0.273 1.443 2.186 1.00 98.31 87 ILE A C 1
ATOM 695 O O . ILE A 1 87 ? 0.941 2.201 2.887 1.00 98.31 87 ILE A O 1
ATOM 699 N N . LEU A 1 88 ? -1.055 1.425 2.204 1.00 97.94 88 LEU A N 1
ATOM 700 C CA . LEU A 1 88 ? -1.858 2.375 2.956 1.00 97.94 88 LEU A CA 1
ATOM 701 C C . LEU A 1 88 ? -2.909 1.648 3.798 1.00 97.94 88 LEU A C 1
ATOM 703 O O . LEU A 1 88 ? -3.767 0.944 3.275 1.00 97.94 88 LEU A O 1
ATOM 707 N N . PHE A 1 89 ? -2.868 1.885 5.100 1.00 97.00 89 PHE A N 1
ATOM 708 C CA . PHE A 1 89 ? -3.769 1.357 6.114 1.00 97.00 89 PHE A CA 1
ATOM 709 C C . PHE A 1 89 ? -4.776 2.433 6.477 1.00 97.00 89 PHE A C 1
ATOM 711 O O . PHE A 1 89 ? -4.376 3.546 6.801 1.00 97.00 89 PHE A O 1
ATOM 718 N N . VAL A 1 90 ? -6.068 2.120 6.449 1.00 95.69 90 VAL A N 1
ATOM 719 C CA . VAL A 1 90 ? -7.140 3.077 6.748 1.00 95.69 90 VAL A CA 1
ATOM 720 C C . VAL A 1 90 ? -8.187 2.413 7.621 1.00 95.69 90 VAL A C 1
ATOM 722 O O . VAL A 1 90 ? -8.832 1.448 7.204 1.00 95.69 90 VAL A O 1
ATOM 725 N N . GLN A 1 91 ? -8.388 2.944 8.825 1.00 91.75 91 GLN A N 1
ATOM 726 C CA . GLN A 1 91 ? -9.441 2.456 9.706 1.00 91.75 91 GLN A CA 1
ATOM 727 C C . GLN A 1 91 ? -10.760 3.124 9.322 1.00 91.75 91 GLN A C 1
ATOM 729 O O . GLN A 1 91 ? -10.887 4.352 9.350 1.00 91.75 91 GLN A O 1
ATOM 734 N N . GLN A 1 92 ? -11.770 2.316 9.011 1.00 89.69 92 GLN A N 1
ATOM 735 C CA . GLN A 1 92 ? -13.135 2.793 8.848 1.00 89.69 92 GLN A CA 1
ATOM 736 C C . GLN A 1 92 ? -14.092 1.866 9.593 1.00 89.69 92 GLN A C 1
ATOM 738 O O . GLN A 1 92 ? -14.240 0.692 9.258 1.00 89.69 92 GLN A O 1
ATOM 743 N N . SER A 1 93 ? -14.773 2.429 10.593 1.00 85.69 93 SER A N 1
ATOM 744 C CA . SER A 1 93 ? -15.632 1.675 11.509 1.00 85.69 93 SER A CA 1
ATOM 745 C C . SER A 1 93 ? -14.836 0.569 12.219 1.00 85.69 93 SER A C 1
ATOM 747 O O . SER A 1 93 ? -13.815 0.859 12.842 1.00 85.69 93 SER A O 1
ATOM 749 N N . ASP A 1 94 ? -15.287 -0.678 12.139 1.00 85.38 94 ASP A N 1
ATOM 750 C CA . ASP A 1 94 ? -14.683 -1.879 12.716 1.00 85.38 94 ASP A CA 1
ATOM 751 C C . ASP A 1 94 ? -13.736 -2.611 11.749 1.00 85.38 94 ASP A C 1
ATOM 753 O O . ASP A 1 94 ? -13.138 -3.619 12.123 1.00 85.38 94 ASP A O 1
ATOM 757 N N . LYS A 1 95 ? -13.557 -2.101 10.524 1.00 89.88 95 LYS A N 1
ATOM 758 C CA . LYS A 1 95 ? -12.745 -2.733 9.482 1.00 89.88 95 LYS A CA 1
ATOM 759 C C . LYS A 1 95 ? -11.498 -1.915 9.161 1.00 89.88 95 LYS A C 1
ATOM 761 O O . LYS A 1 95 ? -11.554 -0.693 9.003 1.00 89.88 95 LYS A O 1
ATOM 766 N N . LEU A 1 96 ? -10.380 -2.614 9.000 1.00 94.25 96 LEU A N 1
ATOM 767 C CA . LEU A 1 96 ? -9.143 -2.043 8.489 1.00 94.25 96 LEU A CA 1
ATOM 768 C C . LEU A 1 96 ? -9.045 -2.305 6.988 1.00 94.25 96 LEU A C 1
ATOM 770 O O . LEU A 1 96 ? -8.967 -3.454 6.556 1.00 94.25 96 LEU A O 1
ATOM 774 N N . TYR A 1 97 ? -9.029 -1.243 6.194 1.00 96.88 97 TYR A N 1
ATOM 775 C CA . TYR A 1 97 ? -8.755 -1.328 4.765 1.00 96.88 97 TYR A CA 1
ATOM 776 C C . TYR A 1 97 ? -7.257 -1.181 4.525 1.00 96.88 97 TYR A C 1
ATOM 778 O O . TYR A 1 97 ? -6.630 -0.262 5.049 1.00 96.88 97 TYR A O 1
ATOM 786 N N . ILE A 1 98 ? -6.688 -2.081 3.729 1.00 97.81 98 ILE A N 1
ATOM 787 C CA . ILE A 1 98 ? -5.289 -2.050 3.311 1.00 97.81 98 ILE A CA 1
ATOM 788 C C . ILE A 1 98 ? -5.249 -1.928 1.796 1.00 97.81 98 ILE A C 1
ATOM 790 O O . ILE A 1 98 ? -5.597 -2.857 1.061 1.00 97.81 98 ILE A O 1
ATOM 794 N N . PHE A 1 99 ? -4.806 -0.766 1.341 1.00 98.38 99 PHE A N 1
ATOM 795 C CA . PHE A 1 99 ? -4.609 -0.460 -0.060 1.00 98.38 99 PHE A CA 1
ATOM 796 C C . PHE A 1 99 ? -3.174 -0.781 -0.459 1.00 98.38 99 PHE A C 1
ATOM 798 O O . PHE A 1 99 ? -2.220 -0.231 0.089 1.00 98.38 99 PHE A O 1
ATOM 805 N N . LEU A 1 100 ? -3.039 -1.689 -1.417 1.00 98.44 100 LEU A N 1
ATOM 806 C CA . LEU A 1 100 ? -1.783 -2.084 -2.039 1.00 98.44 100 LEU A CA 1
ATOM 807 C C . LEU A 1 100 ? -1.691 -1.307 -3.348 1.00 98.44 100 LEU A C 1
ATOM 809 O O . LEU A 1 100 ? -2.560 -1.462 -4.207 1.00 98.44 100 LEU A O 1
ATOM 813 N N . ILE A 1 101 ? -0.701 -0.434 -3.473 1.00 97.31 101 ILE A N 1
ATOM 814 C CA . ILE A 1 101 ? -0.653 0.567 -4.537 1.00 97.31 101 ILE A CA 1
ATOM 815 C C . ILE A 1 101 ? 0.548 0.303 -5.437 1.00 97.31 101 ILE A C 1
ATOM 817 O O . ILE A 1 101 ? 1.651 0.052 -4.949 1.00 97.31 101 ILE A O 1
ATOM 821 N N . GLU A 1 102 ? 0.296 0.355 -6.743 1.00 95.94 102 GLU A N 1
ATOM 822 C CA . GLU A 1 102 ? 1.301 0.257 -7.796 1.00 95.94 102 GLU A CA 1
ATOM 823 C C . GLU A 1 102 ? 1.074 1.361 -8.838 1.00 95.94 102 GLU A C 1
ATOM 825 O O . GLU A 1 102 ? -0.059 1.617 -9.251 1.00 95.94 102 GLU A O 1
ATOM 830 N N . LEU A 1 103 ? 2.150 1.992 -9.286 1.00 93.12 103 LEU A N 1
ATOM 831 C CA . LEU A 1 103 ? 2.224 3.008 -10.319 1.00 93.12 103 LEU A CA 1
ATOM 832 C C . LEU A 1 103 ? 2.868 2.381 -11.562 1.00 93.12 103 LEU A C 1
ATOM 834 O O . LEU A 1 103 ? 3.920 1.739 -11.520 1.00 93.12 103 LEU A O 1
ATOM 838 N N . LYS A 1 104 ? 2.225 2.544 -12.719 1.00 89.75 104 LYS A N 1
ATOM 839 C CA . LYS A 1 104 ? 2.768 2.093 -14.006 1.00 89.75 104 LYS A CA 1
ATOM 840 C C . LYS A 1 104 ? 2.579 3.146 -15.076 1.00 89.75 104 LYS A C 1
ATOM 842 O O . LYS A 1 104 ? 1.520 3.730 -15.230 1.00 89.75 104 LYS A O 1
ATOM 847 N N . SER A 1 105 ? 3.611 3.345 -15.882 1.00 83.75 105 SER A N 1
ATOM 848 C CA . SER A 1 105 ? 3.578 4.294 -16.996 1.00 83.75 105 SER A CA 1
ATOM 849 C C . SER A 1 105 ? 2.632 3.811 -18.111 1.00 83.75 105 SER A C 1
ATOM 851 O O . SER A 1 105 ? 1.436 4.093 -18.081 1.00 83.75 105 SER A O 1
ATOM 853 N N . ASN A 1 106 ? 3.142 3.028 -19.069 1.00 70.94 106 ASN A N 1
ATOM 854 C CA . ASN A 1 106 ? 2.369 2.584 -20.240 1.00 70.94 106 ASN A CA 1
ATOM 855 C C . ASN A 1 106 ? 2.078 1.079 -20.262 1.00 70.94 106 ASN A C 1
ATOM 857 O O . ASN A 1 106 ? 1.071 0.654 -20.827 1.00 70.94 106 ASN A O 1
ATOM 861 N N . ASN A 1 107 ? 2.946 0.267 -19.654 1.00 74.56 107 ASN A N 1
ATOM 862 C CA . ASN A 1 107 ? 2.771 -1.178 -19.590 1.00 74.56 107 ASN A CA 1
ATOM 863 C C . ASN A 1 107 ? 2.415 -1.584 -18.153 1.00 74.56 107 ASN A C 1
ATOM 865 O O . ASN A 1 107 ? 3.295 -1.534 -17.290 1.00 74.56 107 ASN A O 1
ATOM 869 N N . PRO A 1 108 ? 1.164 -1.999 -17.878 1.00 68.62 108 PRO A N 1
ATOM 870 C CA . PRO A 1 108 ? 0.779 -2.458 -16.547 1.00 68.62 108 PRO A CA 1
ATOM 871 C C . PRO A 1 108 ? 1.551 -3.720 -16.128 1.00 68.62 108 PRO A C 1
ATOM 873 O O . PRO A 1 108 ? 1.713 -3.970 -14.938 1.00 68.62 108 PRO A O 1
ATOM 876 N N . GLY A 1 109 ? 2.095 -4.487 -17.081 1.00 81.19 109 GLY A N 1
ATOM 877 C CA . GLY A 1 109 ? 3.065 -5.550 -16.834 1.00 81.19 109 GLY A CA 1
ATOM 878 C C . GLY A 1 109 ? 2.716 -6.454 -15.647 1.00 81.19 109 GLY A C 1
ATOM 879 O O . GLY A 1 109 ? 1.616 -6.993 -15.547 1.00 81.19 109 GLY A O 1
ATOM 880 N N . LYS A 1 110 ? 3.678 -6.617 -14.734 1.00 87.56 110 LYS A N 1
ATOM 881 C CA . LYS A 1 110 ? 3.602 -7.520 -13.577 1.00 87.56 110 LYS A CA 1
ATOM 882 C C . LYS A 1 110 ? 2.925 -6.902 -12.345 1.00 87.56 110 LYS A C 1
ATOM 884 O O . LYS A 1 110 ? 3.072 -7.459 -11.260 1.00 87.56 110 LYS A O 1
ATOM 889 N N . TYR A 1 111 ? 2.159 -5.815 -12.487 1.00 93.12 111 TYR A N 1
ATOM 890 C CA . TYR A 1 111 ? 1.573 -5.109 -11.339 1.00 93.12 111 TYR A CA 1
ATOM 891 C C . TYR A 1 111 ? 0.784 -6.044 -10.410 1.00 93.12 111 TYR A C 1
ATOM 893 O O . TYR A 1 111 ? 0.940 -5.998 -9.197 1.00 93.12 111 TYR A O 1
ATOM 901 N N . LEU A 1 112 ? -0.007 -6.973 -10.961 1.00 94.44 112 LEU A N 1
ATOM 902 C CA . LEU A 1 112 ? -0.807 -7.884 -10.143 1.00 94.44 112 LEU A CA 1
ATOM 903 C C . LEU A 1 112 ? 0.070 -8.813 -9.290 1.00 94.44 112 LEU A C 1
ATOM 905 O O . LEU A 1 112 ? -0.302 -9.154 -8.170 1.00 94.44 112 LEU A O 1
ATOM 909 N N . GLN A 1 113 ? 1.236 -9.215 -9.803 1.00 94.19 113 GLN A N 1
ATOM 910 C CA . GLN A 1 113 ? 2.211 -9.988 -9.036 1.00 94.19 113 GLN A CA 1
ATOM 911 C C . GLN A 1 113 ? 2.800 -9.147 -7.899 1.00 94.19 113 GLN A C 1
ATOM 913 O O . GLN A 1 113 ? 2.952 -9.663 -6.797 1.00 94.19 113 GLN A O 1
ATOM 918 N N . GLN A 1 114 ? 3.081 -7.866 -8.148 1.00 95.12 114 GLN A N 1
ATOM 919 C CA . GLN A 1 114 ? 3.600 -6.935 -7.142 1.00 95.12 114 GLN A CA 1
ATOM 920 C C . GLN A 1 114 ? 2.582 -6.686 -6.030 1.00 95.12 114 GLN A C 1
ATOM 922 O O . GLN A 1 114 ? 2.900 -6.863 -4.858 1.00 95.12 114 GLN A O 1
ATOM 927 N N . LEU A 1 115 ? 1.324 -6.425 -6.392 1.00 97.00 115 LEU A N 1
ATOM 928 C CA . LEU A 1 115 ? 0.227 -6.288 -5.435 1.00 97.00 115 LEU A CA 1
ATOM 929 C C . LEU A 1 115 ? 0.047 -7.559 -4.594 1.00 97.00 115 LEU A C 1
ATOM 931 O O . LEU A 1 115 ? -0.094 -7.492 -3.377 1.00 97.00 115 LEU A O 1
ATOM 935 N N . LYS A 1 116 ? 0.098 -8.746 -5.207 1.00 96.38 116 LYS A N 1
ATOM 936 C CA . LYS A 1 116 ? 0.009 -10.012 -4.461 1.00 96.38 116 LYS A CA 1
ATOM 937 C C . LYS A 1 116 ? 1.214 -10.243 -3.545 1.00 96.38 116 LYS A C 1
ATOM 939 O O . LYS A 1 116 ? 1.025 -10.719 -2.429 1.00 96.38 116 LYS A O 1
ATOM 944 N N . ALA A 1 117 ? 2.422 -9.890 -3.983 1.00 95.50 117 ALA A N 1
ATOM 945 C CA . ALA A 1 117 ? 3.623 -9.969 -3.153 1.00 95.50 117 ALA A CA 1
ATOM 946 C C . ALA A 1 117 ? 3.521 -9.028 -1.940 1.00 95.50 117 ALA A C 1
ATOM 948 O O . ALA A 1 117 ? 3.761 -9.454 -0.812 1.00 95.50 117 ALA A O 1
ATOM 949 N N . ALA A 1 118 ? 3.055 -7.795 -2.153 1.00 96.56 11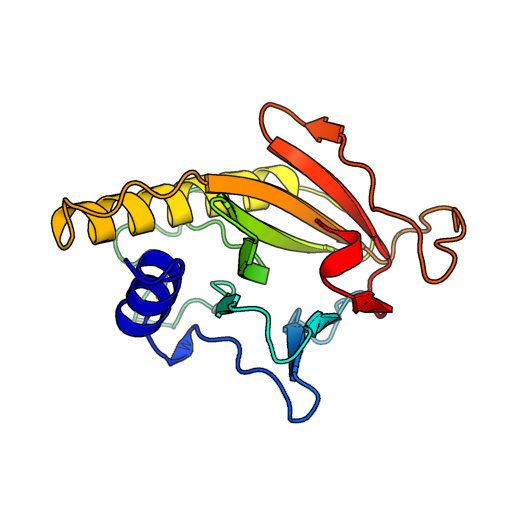8 ALA A N 1
ATOM 950 C CA . ALA A 1 118 ? 2.801 -6.829 -1.091 1.00 96.56 118 ALA A CA 1
ATOM 951 C C . ALA A 1 118 ? 1.746 -7.333 -0.097 1.00 96.56 118 ALA A C 1
ATOM 953 O O . ALA A 1 118 ? 1.942 -7.223 1.110 1.00 96.56 118 ALA A O 1
ATOM 954 N N . LYS A 1 119 ? 0.667 -7.975 -0.573 1.00 97.56 119 LYS A N 1
ATOM 955 C CA . LYS A 1 119 ? -0.314 -8.622 0.312 1.00 97.56 119 LYS A CA 1
ATOM 956 C C . LYS A 1 119 ? 0.356 -9.641 1.238 1.00 97.56 119 LYS A C 1
ATOM 958 O O . LYS A 1 119 ? 0.148 -9.579 2.443 1.00 97.56 119 LYS A O 1
ATOM 963 N N . ILE A 1 120 ? 1.164 -10.547 0.681 1.00 96.38 120 ILE A N 1
ATOM 964 C CA . ILE A 1 120 ? 1.876 -11.584 1.448 1.00 96.38 120 ILE A CA 1
ATOM 965 C C . ILE A 1 120 ? 2.819 -10.947 2.476 1.00 96.38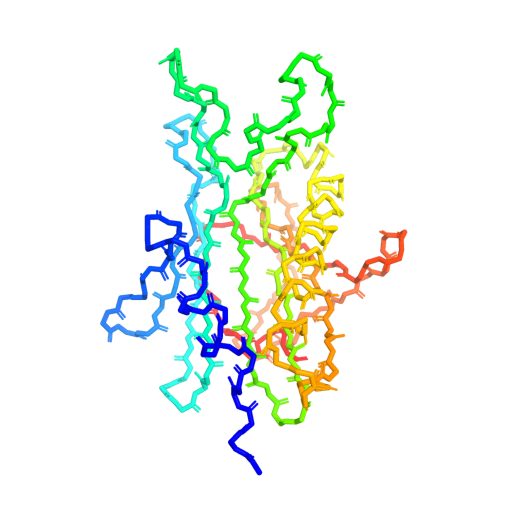 120 ILE A C 1
ATOM 967 O O . ILE A 1 120 ? 2.874 -11.388 3.623 1.00 96.38 120 ILE A O 1
ATOM 971 N N . PHE A 1 121 ? 3.536 -9.895 2.082 1.00 95.94 121 PHE A N 1
ATOM 972 C CA . PHE A 1 121 ? 4.417 -9.150 2.976 1.00 95.94 121 PHE A CA 1
ATOM 973 C C . PHE A 1 121 ? 3.651 -8.505 4.140 1.00 95.94 121 PHE A C 1
ATOM 975 O O . PHE A 1 121 ? 4.039 -8.656 5.298 1.00 95.94 121 PHE A O 1
ATOM 982 N N . VAL A 1 122 ? 2.526 -7.843 3.861 1.00 96.75 122 VAL A N 1
ATOM 983 C CA . VAL A 1 122 ? 1.697 -7.232 4.907 1.00 96.75 122 VAL A CA 1
ATOM 984 C C . VAL A 1 122 ? 1.058 -8.290 5.799 1.00 96.75 122 VAL A C 1
ATOM 986 O O . VAL A 1 122 ? 1.035 -8.109 7.013 1.00 96.75 122 VAL A O 1
ATOM 989 N N . ASP A 1 123 ? 0.577 -9.402 5.236 1.00 96.19 123 ASP A N 1
ATOM 990 C CA . ASP A 1 123 ? 0.074 -10.532 6.021 1.00 96.19 123 ASP A CA 1
ATOM 991 C C . ASP A 1 123 ? 1.160 -11.015 6.997 1.00 96.19 123 ASP A C 1
ATOM 993 O O . ASP A 1 123 ? 0.884 -11.165 8.186 1.00 96.19 123 ASP A O 1
ATOM 997 N N . PHE A 1 124 ? 2.405 -11.187 6.534 1.00 95.19 124 PHE A N 1
ATOM 998 C CA . PHE A 1 124 ? 3.536 -11.542 7.396 1.00 95.19 124 PHE A CA 1
ATOM 999 C C . PHE A 1 124 ? 3.722 -10.537 8.541 1.00 95.19 124 PHE A C 1
ATOM 1001 O O . PHE A 1 124 ? 3.787 -10.958 9.697 1.00 95.19 124 PHE A O 1
ATOM 1008 N N . ILE A 1 125 ? 3.743 -9.229 8.256 1.00 94.12 125 ILE A N 1
ATOM 1009 C CA . ILE A 1 125 ? 3.863 -8.198 9.298 1.00 94.12 125 ILE A CA 1
ATOM 1010 C C . ILE A 1 125 ? 2.705 -8.304 10.291 1.00 94.12 125 ILE A C 1
ATOM 1012 O O . ILE A 1 125 ? 2.949 -8.396 11.490 1.00 94.12 125 ILE A O 1
ATOM 1016 N N . ILE A 1 126 ? 1.454 -8.362 9.824 1.00 93.56 126 ILE A N 1
ATOM 1017 C CA . ILE A 1 126 ? 0.274 -8.467 10.697 1.00 93.56 126 ILE A CA 1
ATOM 1018 C C . ILE A 1 126 ? 0.391 -9.676 11.626 1.00 93.56 126 ILE A C 1
ATOM 1020 O O . ILE A 1 126 ? 0.105 -9.553 12.817 1.00 93.56 126 ILE A O 1
ATOM 1024 N N . GLN A 1 127 ? 0.832 -10.832 11.120 1.00 93.44 127 GLN A N 1
ATOM 1025 C CA . GLN A 1 127 ? 1.036 -12.012 11.963 1.00 93.44 127 GLN A CA 1
ATOM 1026 C C . GLN A 1 127 ? 2.113 -11.766 13.027 1.00 93.44 127 GLN A C 1
ATOM 1028 O O . GLN A 1 127 ? 1.917 -12.127 14.185 1.00 93.44 127 GLN A O 1
ATOM 1033 N N . ARG A 1 128 ? 3.220 -11.094 12.682 1.00 93.00 128 ARG A N 1
ATOM 1034 C CA . ARG A 1 128 ? 4.257 -10.708 13.655 1.00 93.00 128 ARG A CA 1
ATOM 1035 C C . ARG A 1 128 ? 3.723 -9.748 14.720 1.00 93.00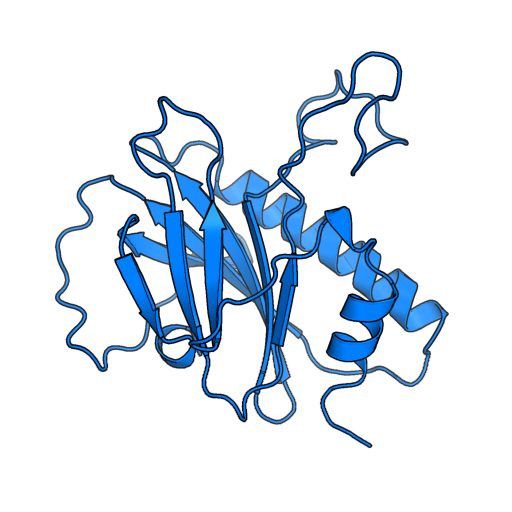 128 ARG A C 1
ATOM 1037 O O . ARG A 1 128 ? 4.003 -9.953 15.896 1.00 93.00 128 ARG A O 1
ATOM 1044 N N . ILE A 1 129 ? 2.920 -8.756 14.337 1.00 89.56 129 ILE A N 1
ATOM 1045 C CA . ILE A 1 129 ? 2.300 -7.815 15.282 1.00 89.56 129 ILE A CA 1
ATOM 1046 C C . ILE A 1 129 ? 1.340 -8.541 16.225 1.00 89.56 129 ILE A C 1
ATOM 1048 O O . ILE A 1 129 ? 1.371 -8.300 17.431 1.00 89.56 129 ILE A O 1
ATOM 1052 N N . LYS A 1 130 ? 0.516 -9.453 15.698 1.00 90.00 130 LYS A N 1
ATOM 1053 C CA . LYS A 1 130 ? -0.424 -10.259 16.491 1.00 90.00 130 LYS A CA 1
ATOM 1054 C C . LYS A 1 130 ? 0.277 -11.174 17.492 1.00 90.00 130 LYS A C 1
ATOM 1056 O O . LYS A 1 130 ? -0.256 -11.374 18.576 1.00 90.00 130 LYS A O 1
ATOM 1061 N N . LEU A 1 131 ? 1.474 -11.680 17.178 1.00 90.69 131 LEU A N 1
ATOM 1062 C CA . LEU A 1 131 ? 2.282 -12.427 18.151 1.00 90.69 131 LEU A CA 1
ATOM 1063 C C . LEU A 1 131 ? 2.665 -11.564 19.362 1.00 90.69 131 LEU A C 1
ATOM 1065 O O . LEU A 1 131 ? 2.630 -12.053 20.486 1.00 90.69 131 LEU A O 1
ATOM 1069 N N . CYS A 1 132 ? 2.989 -10.286 19.147 1.00 87.44 132 CYS A N 1
ATOM 1070 C CA . CYS A 1 132 ? 3.276 -9.345 20.232 1.00 87.44 132 CYS A CA 1
ATOM 1071 C C . CYS A 1 132 ? 2.001 -8.796 20.901 1.00 87.44 132 CYS A C 1
ATOM 1073 O O . CYS A 1 132 ? 2.058 -8.319 22.029 1.00 87.44 132 CYS A O 1
ATOM 1075 N N . ASN A 1 133 ? 0.856 -8.863 20.213 1.00 85.50 133 ASN A N 1
ATOM 1076 C CA . ASN A 1 133 ? -0.415 -8.266 20.625 1.00 85.50 133 ASN A CA 1
ATOM 1077 C C . ASN A 1 133 ? -1.587 -9.244 20.391 1.00 85.50 133 ASN A C 1
ATOM 1079 O O . ASN A 1 133 ? -2.415 -9.016 19.502 1.00 85.50 133 ASN A O 1
ATOM 1083 N N . PRO A 1 134 ? -1.707 -10.327 21.181 1.00 81.38 134 PRO A N 1
ATOM 1084 C CA . PRO A 1 134 ? -2.658 -11.416 20.922 1.00 81.38 134 PRO A CA 1
ATOM 1085 C C . PRO A 1 134 ? -4.140 -11.000 20.983 1.00 81.38 134 PRO A C 1
ATOM 1087 O O . PRO A 1 134 ? -5.005 -11.721 20.493 1.00 81.38 134 PRO A O 1
ATOM 1090 N N . GLY A 1 135 ? -4.453 -9.833 21.556 1.00 82.50 135 GLY A N 1
ATOM 1091 C CA . GLY A 1 135 ? -5.809 -9.272 21.574 1.00 82.50 135 GLY A CA 1
ATOM 1092 C C . GLY A 1 135 ? -6.247 -8.596 20.266 1.00 82.50 135 GLY A C 1
ATOM 1093 O O . GLY A 1 135 ? -7.419 -8.246 20.128 1.00 82.50 135 GLY A O 1
ATOM 1094 N N . VAL A 1 136 ? -5.341 -8.392 19.302 1.00 83.44 136 VAL A N 1
ATOM 1095 C CA . VAL A 1 136 ? -5.642 -7.686 18.048 1.00 83.44 136 VAL A CA 1
ATOM 1096 C C . VAL A 1 136 ? -6.316 -8.623 17.045 1.00 83.44 136 VAL A C 1
ATOM 1098 O O . VAL A 1 136 ? -5.668 -9.436 16.388 1.00 83.44 136 VAL A O 1
ATOM 1101 N N . ASN A 1 137 ? -7.630 -8.454 16.876 1.00 82.88 137 ASN A N 1
ATOM 1102 C CA . ASN A 1 137 ? -8.465 -9.262 15.976 1.00 82.88 137 ASN A CA 1
ATOM 1103 C C . ASN A 1 137 ? -9.199 -8.445 14.901 1.00 82.88 137 ASN A C 1
ATOM 1105 O O . ASN A 1 137 ? -10.198 -8.904 14.353 1.00 82.88 137 ASN A O 1
ATOM 1109 N N . THR A 1 138 ? -8.712 -7.245 14.578 1.00 85.25 138 THR A N 1
ATOM 1110 C CA . THR A 1 138 ? -9.340 -6.367 13.582 1.00 85.25 138 THR A CA 1
ATOM 1111 C C . THR A 1 138 ? -9.468 -7.070 12.221 1.00 85.25 138 THR A C 1
ATOM 1113 O O . THR A 1 138 ? -8.454 -7.534 11.686 1.00 85.25 138 THR A O 1
ATOM 1116 N N . PRO A 1 139 ? -10.682 -7.159 11.642 1.00 89.94 139 PRO A N 1
ATOM 1117 C CA . PRO A 1 139 ? -10.880 -7.645 10.283 1.00 89.94 139 PRO A CA 1
ATOM 1118 C C . PRO A 1 139 ? -10.164 -6.758 9.265 1.00 89.94 139 PRO A C 1
ATOM 1120 O O . PRO A 1 139 ? -10.228 -5.530 9.338 1.00 89.94 139 PRO A O 1
ATOM 1123 N N . VAL A 1 140 ? -9.519 -7.393 8.289 1.00 93.88 140 VAL A N 1
ATOM 1124 C CA . VAL A 1 140 ? -8.717 -6.717 7.266 1.00 93.88 140 VAL A CA 1
ATOM 1125 C C . VAL A 1 140 ? -9.340 -6.921 5.889 1.00 93.88 140 VAL A C 1
ATOM 1127 O O . VAL A 1 140 ? -9.691 -8.042 5.525 1.00 93.88 140 VAL A O 1
ATOM 1130 N N . ASP A 1 141 ? -9.459 -5.842 5.118 1.00 96.19 141 ASP A N 1
ATOM 1131 C CA . ASP A 1 141 ? -9.845 -5.857 3.707 1.00 96.19 141 ASP A CA 1
ATOM 1132 C C . ASP A 1 141 ? -8.673 -5.420 2.834 1.00 96.19 141 ASP A C 1
ATOM 1134 O O . ASP A 1 141 ? -8.184 -4.301 2.976 1.00 96.19 141 ASP A O 1
ATOM 1138 N N . TYR A 1 142 ? -8.243 -6.275 1.912 1.00 98.06 142 TYR A N 1
ATOM 1139 C CA . TYR A 1 142 ? -7.182 -5.935 0.971 1.00 98.06 142 TYR A CA 1
ATOM 1140 C C . TYR A 1 142 ? -7.764 -5.465 -0.356 1.00 98.06 142 TYR A C 1
ATOM 1142 O O . TYR A 1 142 ? -8.503 -6.197 -1.019 1.00 98.06 142 TYR A O 1
ATOM 1150 N N . ARG A 1 143 ? -7.341 -4.279 -0.790 1.00 98.06 143 ARG A N 1
ATOM 1151 C CA . ARG A 1 143 ? -7.699 -3.699 -2.086 1.00 98.06 143 ARG A CA 1
ATOM 1152 C C . ARG A 1 143 ? -6.430 -3.317 -2.840 1.00 98.06 143 ARG A C 1
ATOM 1154 O O . ARG A 1 143 ? -5.588 -2.592 -2.331 1.00 98.06 143 ARG A O 1
ATOM 1161 N N . GLY A 1 144 ? -6.278 -3.817 -4.056 1.00 98.06 144 GLY A N 1
ATOM 1162 C CA . GLY A 1 144 ? -5.230 -3.393 -4.974 1.00 98.06 144 GLY A CA 1
ATOM 1163 C C . GLY A 1 144 ? -5.660 -2.157 -5.759 1.00 98.06 144 GLY A C 1
ATOM 1164 O O . GLY A 1 144 ? -6.799 -2.084 -6.223 1.00 98.06 144 GLY A O 1
ATOM 1165 N N . ILE A 1 145 ? -4.754 -1.205 -5.947 1.00 96.31 145 ILE A N 1
ATOM 1166 C CA . ILE A 1 145 ? -4.973 -0.053 -6.818 1.00 96.31 145 ILE A CA 1
ATOM 1167 C C . ILE A 1 145 ? -3.783 0.066 -7.764 1.00 96.31 145 ILE A C 1
ATOM 1169 O O . ILE A 1 145 ? -2.645 0.233 -7.333 1.00 96.31 145 ILE A O 1
ATOM 1173 N N . LEU A 1 146 ? -4.064 -0.024 -9.059 1.00 94.25 146 LEU A N 1
ATOM 1174 C CA . LEU A 1 146 ? -3.113 0.310 -10.106 1.00 94.25 146 LEU A CA 1
ATOM 1175 C C . LEU A 1 146 ? -3.384 1.739 -10.572 1.00 94.25 146 LEU A C 1
ATOM 1177 O O . LEU A 1 146 ? -4.432 2.002 -11.159 1.00 94.25 146 LEU A O 1
ATOM 1181 N N . PHE A 1 147 ? -2.431 2.641 -10.377 1.00 92.69 147 PHE A N 1
ATOM 1182 C CA . PHE A 1 147 ? -2.431 3.941 -11.038 1.00 92.69 147 PHE A CA 1
ATOM 1183 C C . PHE A 1 147 ? -1.631 3.844 -12.331 1.00 92.69 147 PHE A C 1
ATOM 1185 O O . PHE A 1 147 ? -0.492 3.378 -12.328 1.00 92.69 147 PHE A O 1
ATOM 1192 N N . SER A 1 148 ? -2.212 4.274 -13.453 1.00 88.94 148 SER A N 1
ATOM 1193 C CA . SER A 1 148 ? -1.498 4.255 -14.726 1.00 88.94 148 SER A CA 1
ATOM 1194 C C . SER A 1 148 ? -1.724 5.468 -15.617 1.00 88.94 148 SER A C 1
ATOM 1196 O O . SER A 1 148 ? -2.748 6.143 -15.527 1.00 88.94 148 SER A O 1
ATOM 1198 N N . CYS A 1 149 ? -0.740 5.754 -16.475 1.00 83.56 149 CYS A N 1
ATOM 1199 C CA . CYS A 1 149 ? -0.835 6.779 -17.522 1.00 83.56 149 CYS A CA 1
ATOM 1200 C C . CYS A 1 149 ? -1.342 6.228 -18.857 1.00 83.56 149 CYS A C 1
ATOM 1202 O O . CYS A 1 149 ? -1.505 6.991 -19.815 1.00 83.56 149 CYS A O 1
ATOM 1204 N N . ARG A 1 150 ? -1.607 4.917 -18.949 1.00 74.38 150 ARG A N 1
ATOM 1205 C CA . ARG A 1 150 ? -2.330 4.364 -20.094 1.00 74.38 150 ARG A CA 1
ATOM 1206 C C . ARG A 1 150 ? -3.652 5.122 -20.207 1.00 74.38 150 ARG A C 1
ATOM 1208 O O . ARG A 1 150 ? -4.250 5.450 -19.190 1.00 74.38 150 ARG A O 1
ATOM 1215 N N . ARG A 1 151 ? -4.102 5.412 -21.435 1.00 56.09 151 ARG A N 1
ATOM 1216 C CA . ARG A 1 151 ? -5.427 5.999 -21.687 1.00 56.09 151 ARG A CA 1
ATOM 1217 C C . ARG A 1 151 ? -6.506 5.058 -21.147 1.00 56.09 151 ARG A C 1
ATOM 1219 O O . ARG A 1 151 ? -7.043 4.242 -21.890 1.00 56.09 151 ARG A O 1
ATOM 1226 N N . THR A 1 152 ? -6.810 5.157 -19.863 1.00 54.56 152 THR A N 1
ATOM 1227 C CA . THR A 1 152 ? -8.096 4.755 -19.322 1.00 54.56 152 THR A CA 1
ATOM 1228 C C . THR A 1 152 ? -9.079 5.715 -19.980 1.00 54.56 152 THR A C 1
ATOM 1230 O O . THR A 1 152 ? -8.854 6.931 -19.903 1.00 54.56 152 THR A O 1
ATOM 1233 N N . PRO A 1 153 ? -10.102 5.238 -20.715 1.00 43.44 153 PRO A N 1
ATOM 1234 C CA . PRO A 1 153 ? -11.198 6.108 -21.105 1.00 43.44 153 PRO A CA 1
ATOM 1235 C C . PRO A 1 153 ? -11.600 6.865 -19.849 1.00 43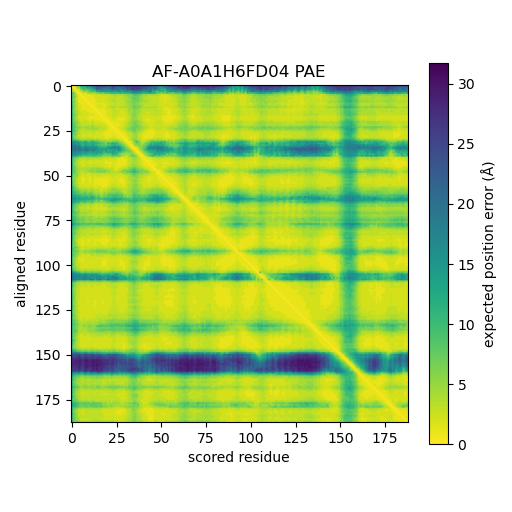.44 153 PRO A C 1
ATOM 1237 O O . PRO A 1 153 ? -11.703 6.259 -18.781 1.00 43.44 153 PRO A O 1
ATOM 1240 N N . ALA A 1 154 ? -11.715 8.185 -19.950 1.00 44.19 154 ALA A N 1
ATOM 1241 C CA . ALA A 1 154 ? -12.252 8.981 -18.869 1.00 44.19 154 ALA A CA 1
ATOM 1242 C C . ALA A 1 154 ? -13.715 8.559 -18.685 1.00 44.19 154 ALA A C 1
ATOM 1244 O O . ALA A 1 154 ? -14.625 9.223 -19.170 1.00 44.19 154 ALA A O 1
ATOM 1245 N N . GLU A 1 155 ? -13.955 7.440 -18.008 1.00 44.12 155 GLU A N 1
ATOM 1246 C CA . GLU A 1 155 ? -15.175 7.282 -17.253 1.00 44.12 155 GLU A CA 1
ATOM 1247 C C . GLU A 1 155 ? -15.058 8.335 -16.173 1.00 44.12 155 GLU A C 1
ATOM 1249 O O . GLU A 1 155 ? -14.298 8.233 -15.213 1.00 44.12 155 GLU A O 1
ATOM 1254 N N . SER A 1 156 ? -15.696 9.452 -16.486 1.00 37.69 156 SER A N 1
ATOM 1255 C CA . SER A 1 156 ? -15.844 10.630 -15.673 1.00 37.69 156 SER A CA 1
ATOM 1256 C C . SER A 1 156 ? -16.123 10.232 -14.228 1.00 37.69 156 SER A C 1
ATOM 1258 O O . SER A 1 156 ? -17.277 10.065 -13.829 1.00 37.69 156 SER A O 1
ATOM 1260 N N . LEU A 1 157 ? -15.073 10.146 -13.414 1.00 45.56 157 LEU A N 1
ATOM 1261 C CA . LEU A 1 157 ? -15.204 10.316 -11.983 1.00 45.56 157 LEU A CA 1
ATOM 1262 C C . LEU A 1 157 ? -15.623 11.771 -11.804 1.00 45.56 157 LEU A C 1
ATOM 1264 O O . LEU A 1 157 ? -14.814 12.688 -11.663 1.00 45.56 157 LEU A O 1
ATOM 1268 N N . THR A 1 158 ? -16.935 12.003 -11.830 1.00 41.00 158 THR A N 1
ATOM 1269 C CA . THR A 1 158 ? -17.490 13.144 -11.113 1.00 41.00 158 THR A CA 1
ATOM 1270 C C . THR A 1 158 ? -16.897 13.099 -9.705 1.00 41.00 158 THR A C 1
ATOM 1272 O O . THR A 1 158 ? -16.639 12.016 -9.177 1.00 41.00 158 THR A O 1
ATOM 1275 N N . LYS A 1 159 ? -16.665 14.264 -9.087 1.00 45.66 159 LYS A N 1
ATOM 1276 C CA . LYS A 1 159 ? -16.052 14.465 -7.753 1.00 45.66 159 LYS A CA 1
ATOM 1277 C C . LYS A 1 159 ? -16.640 13.612 -6.588 1.00 45.66 159 LYS A C 1
ATOM 1279 O O . LYS A 1 159 ? -16.279 13.840 -5.438 1.00 45.66 159 LYS A O 1
ATOM 1284 N N . LYS A 1 160 ? -17.557 12.671 -6.853 1.00 50.72 160 LYS A N 1
ATOM 1285 C CA . LYS A 1 160 ? -18.325 11.818 -5.939 1.00 50.72 160 LYS A CA 1
ATOM 1286 C C . LYS A 1 160 ? -18.469 10.336 -6.364 1.00 50.72 160 LYS A C 1
ATOM 1288 O O . LYS A 1 160 ? -19.164 9.610 -5.660 1.00 50.72 160 LYS A O 1
ATOM 1293 N N . GLY A 1 161 ? -17.879 9.872 -7.471 1.00 66.94 161 GLY A N 1
ATOM 1294 C CA . GLY A 1 161 ? -17.976 8.459 -7.872 1.00 66.94 161 GLY A CA 1
ATOM 1295 C C . GLY A 1 161 ? -17.180 7.538 -6.941 1.00 66.94 161 GLY A C 1
ATOM 1296 O O . GLY A 1 161 ? -16.026 7.835 -6.632 1.00 66.94 161 GLY A O 1
ATOM 1297 N N . LYS A 1 162 ? -17.787 6.441 -6.474 1.00 81.56 162 LYS A N 1
ATOM 1298 C CA . LYS A 1 162 ? -17.045 5.356 -5.817 1.00 81.56 162 LYS A CA 1
ATOM 1299 C C . LYS A 1 162 ? -16.262 4.575 -6.868 1.00 81.56 162 LYS A C 1
ATOM 1301 O O . LYS A 1 162 ? -16.765 4.349 -7.963 1.00 81.56 162 LYS A O 1
ATOM 1306 N N . VAL A 1 163 ? -15.052 4.162 -6.519 1.00 89.31 163 VAL A N 1
ATOM 1307 C CA . VAL A 1 163 ? -14.217 3.307 -7.358 1.00 89.31 163 VAL A CA 1
ATOM 1308 C C . VAL A 1 163 ? -14.790 1.894 -7.374 1.00 89.31 163 VAL A C 1
ATOM 1310 O O . VAL A 1 163 ? -15.087 1.321 -6.324 1.00 89.31 163 VAL A O 1
ATOM 1313 N N . GLU A 1 164 ? -14.924 1.328 -8.569 1.00 89.94 164 GLU A N 1
ATOM 1314 C CA . GLU A 1 164 ? -15.309 -0.066 -8.746 1.00 89.94 164 GLU A CA 1
ATOM 1315 C C . GLU A 1 164 ? -14.086 -0.984 -8.704 1.00 89.94 164 GLU A C 1
ATOM 1317 O O . GLU A 1 164 ? -13.018 -0.671 -9.237 1.00 89.94 164 GLU A O 1
ATOM 1322 N N . TYR A 1 165 ? -14.259 -2.142 -8.072 1.00 93.94 165 TYR A N 1
ATOM 1323 C CA . TYR A 1 165 ? -13.223 -3.157 -7.942 1.00 93.94 165 TYR A CA 1
ATOM 1324 C C . TYR A 1 165 ? -13.612 -4.406 -8.720 1.00 93.94 165 TYR A C 1
ATOM 1326 O O . TYR A 1 165 ? -14.750 -4.866 -8.675 1.00 93.94 165 TYR A O 1
ATOM 1334 N N . THR A 1 166 ? -12.634 -4.987 -9.407 1.00 94.62 166 THR A N 1
ATOM 1335 C CA . THR A 1 166 ? -12.762 -6.287 -10.064 1.00 94.62 166 THR A CA 1
ATOM 1336 C C . THR A 1 166 ? -11.898 -7.308 -9.336 1.00 94.62 166 THR A C 1
ATOM 1338 O O . THR A 1 166 ? -10.724 -7.054 -9.061 1.00 94.62 166 THR A O 1
ATOM 1341 N N . ASN A 1 167 ? -12.436 -8.500 -9.070 1.00 95.88 167 ASN A N 1
ATOM 1342 C CA . ASN A 1 167 ? -11.641 -9.598 -8.528 1.00 95.88 167 ASN A CA 1
ATOM 1343 C C . ASN A 1 167 ? -10.641 -10.101 -9.582 1.00 95.88 167 ASN A C 1
ATOM 1345 O O . ASN A 1 167 ? -11.031 -10.671 -10.601 1.00 95.88 167 ASN A O 1
ATOM 1349 N N . ARG A 1 168 ? -9.343 -9.925 -9.323 1.00 93.56 168 ARG A N 1
ATOM 1350 C CA . ARG A 1 168 ? -8.253 -10.402 -10.181 1.00 93.56 168 ARG A CA 1
ATOM 1351 C C . ARG A 1 168 ? -7.434 -11.465 -9.465 1.00 93.56 168 ARG A C 1
ATOM 1353 O O . ARG A 1 168 ? -6.373 -11.217 -8.890 1.00 93.56 168 ARG A O 1
ATOM 1360 N N . GLY A 1 169 ? -7.952 -12.690 -9.515 1.00 88.56 169 GLY A N 1
ATOM 1361 C CA . GLY A 1 169 ? -7.308 -13.867 -8.940 1.00 88.56 169 GLY A CA 1
ATOM 1362 C C . GLY A 1 169 ? -7.174 -13.778 -7.420 1.00 88.56 169 GLY A C 1
ATOM 1363 O O . GLY A 1 169 ? -6.068 -13.956 -6.908 1.00 88.56 169 GLY A O 1
ATOM 1364 N N . GLY A 1 170 ? -8.277 -13.462 -6.737 1.00 91.38 170 GLY A N 1
ATOM 1365 C CA . GLY A 1 170 ? -8.392 -13.440 -5.276 1.00 91.38 170 GLY A CA 1
ATOM 1366 C C . GLY A 1 170 ? -8.122 -12.084 -4.618 1.00 91.38 170 GLY A C 1
ATOM 1367 O O . GLY A 1 170 ? -8.208 -11.987 -3.400 1.00 91.38 170 GLY A O 1
ATOM 1368 N N . LEU A 1 171 ? -7.808 -11.045 -5.396 1.00 96.81 171 LEU A N 1
ATOM 1369 C CA . LEU A 1 171 ? -7.602 -9.681 -4.907 1.00 96.81 171 LEU A CA 1
ATOM 1370 C C . LEU A 1 171 ? -8.579 -8.737 -5.611 1.00 96.81 171 LEU A C 1
ATOM 1372 O O . LEU A 1 171 ? -8.682 -8.769 -6.836 1.00 96.81 171 LEU A O 1
ATOM 1376 N N . GLN A 1 172 ? -9.284 -7.904 -4.848 1.00 97.62 172 GLN A N 1
ATOM 1377 C CA . GLN A 1 172 ? -10.114 -6.831 -5.395 1.00 97.62 172 GLN A CA 1
ATOM 1378 C C . GLN A 1 172 ? -9.204 -5.725 -5.916 1.00 97.62 172 GLN A C 1
ATOM 1380 O O . GLN A 1 172 ? -8.406 -5.193 -5.152 1.00 97.62 172 GLN A O 1
ATOM 1385 N N . VAL A 1 173 ? -9.283 -5.408 -7.207 1.00 96.44 173 VAL A N 1
ATOM 1386 C CA . VAL A 1 173 ? -8.366 -4.472 -7.866 1.00 96.44 173 VAL A CA 1
ATOM 1387 C C . VAL A 1 173 ? -9.139 -3.411 -8.633 1.00 96.44 173 VAL A C 1
ATOM 1389 O O . VAL A 1 173 ? -10.048 -3.741 -9.393 1.00 96.44 173 VAL A O 1
ATOM 1392 N N . ALA A 1 174 ? -8.725 -2.159 -8.471 1.00 94.50 174 ALA A N 1
ATOM 1393 C CA . ALA A 1 174 ? -9.171 -1.035 -9.280 1.00 94.50 174 ALA A CA 1
ATOM 1394 C C . ALA A 1 174 ? -8.016 -0.467 -10.114 1.00 94.50 174 ALA A C 1
ATOM 1396 O O . ALA A 1 174 ? -6.858 -0.502 -9.695 1.00 94.50 174 ALA A O 1
ATOM 1397 N N . GLU A 1 175 ? -8.342 0.077 -11.284 1.00 92.06 175 GLU A N 1
ATOM 1398 C CA . GLU A 1 175 ? -7.404 0.805 -12.140 1.00 92.06 175 GLU A CA 1
ATOM 1399 C C . GLU A 1 175 ? -7.812 2.277 -12.185 1.00 92.06 175 GLU A C 1
ATOM 1401 O O . GLU A 1 175 ? -8.992 2.591 -12.319 1.00 92.06 175 GLU A O 1
ATOM 1406 N N . GLN A 1 176 ? -6.847 3.175 -12.031 1.00 90.62 176 GLN A N 1
ATOM 1407 C CA . GLN A 1 176 ? -7.063 4.611 -11.902 1.00 90.62 176 GLN A CA 1
ATOM 1408 C C . GLN A 1 176 ? -6.013 5.402 -12.687 1.00 90.62 176 GLN A C 1
ATOM 1410 O O . GLN A 1 176 ? -4.954 4.883 -13.043 1.00 90.62 176 GLN A O 1
ATOM 1415 N N . GLY A 1 177 ? -6.313 6.666 -12.977 1.00 88.12 177 GLY A N 1
ATOM 1416 C CA . GLY A 1 177 ? -5.382 7.570 -13.647 1.00 88.12 177 GLY A CA 1
ATOM 1417 C C . GLY A 1 177 ? -4.254 8.015 -12.716 1.00 88.12 177 GLY A C 1
ATOM 1418 O O . GLY A 1 177 ? -4.493 8.436 -11.588 1.00 88.12 177 GLY A O 1
ATOM 1419 N N . CYS A 1 178 ? -3.016 7.941 -13.190 1.00 85.19 178 CYS A N 1
ATOM 1420 C CA . CYS A 1 178 ? -1.862 8.506 -12.488 1.00 85.19 178 CYS A CA 1
ATOM 1421 C C . CYS A 1 178 ? -1.802 10.044 -12.629 1.00 85.19 178 CYS A C 1
ATOM 1423 O O . CYS A 1 178 ? -2.521 10.614 -13.451 1.00 85.19 178 CYS A O 1
ATOM 1425 N N . HIS A 1 179 ? -0.946 10.718 -11.846 1.00 82.00 179 HIS A N 1
ATOM 1426 C CA . HIS A 1 179 ? -0.815 12.188 -11.801 1.00 82.00 179 HIS A CA 1
ATOM 1427 C C . HIS A 1 179 ? -2.099 12.920 -11.417 1.00 82.00 179 HIS A C 1
ATOM 1429 O O . HIS A 1 179 ? -2.418 13.986 -11.945 1.00 82.00 179 HIS A O 1
ATOM 1435 N N . ASN A 1 180 ? -2.857 12.325 -10.506 1.00 84.62 180 ASN A N 1
ATOM 1436 C CA . ASN A 1 180 ? -4.152 12.842 -10.115 1.00 84.62 180 ASN A CA 1
ATOM 1437 C C . ASN A 1 180 ? -4.281 12.884 -8.591 1.00 84.62 180 ASN A C 1
ATOM 1439 O O . ASN A 1 180 ? -3.501 12.270 -7.857 1.00 84.62 180 ASN A O 1
ATOM 1443 N N . HIS A 1 181 ? -5.269 13.650 -8.143 1.00 90.44 181 HIS A N 1
ATOM 1444 C CA . HIS A 1 181 ? -5.594 13.858 -6.745 1.00 90.44 181 HIS A CA 1
ATOM 1445 C C . HIS A 1 181 ? -6.889 13.129 -6.410 1.00 90.44 181 HIS A C 1
ATOM 1447 O O . HIS A 1 181 ? -7.949 13.425 -6.967 1.00 90.44 181 HIS A O 1
ATOM 1453 N N . TYR A 1 182 ? -6.805 12.196 -5.474 1.00 92.94 182 TYR A N 1
ATOM 1454 C CA . TYR A 1 182 ? -7.923 11.377 -5.037 1.00 92.94 182 TYR A CA 1
ATOM 1455 C C . TYR A 1 182 ? -8.295 11.685 -3.593 1.00 92.94 182 TYR A C 1
ATOM 1457 O O . TYR A 1 182 ? -7.459 12.039 -2.765 1.00 92.94 182 TYR A O 1
ATOM 1465 N N . PHE A 1 183 ? -9.566 11.483 -3.263 1.00 94.19 183 PHE A N 1
ATOM 1466 C CA . PHE A 1 183 ? -10.013 11.432 -1.876 1.00 94.19 183 PHE A CA 1
ATOM 1467 C C . PHE A 1 183 ? -10.123 9.978 -1.450 1.00 94.19 183 PHE A C 1
ATOM 1469 O O . PHE A 1 183 ? -10.735 9.185 -2.165 1.00 94.19 183 PHE A O 1
ATOM 1476 N N . ILE A 1 184 ? -9.620 9.631 -0.263 1.00 94.75 184 ILE A N 1
ATOM 1477 C CA . ILE A 1 184 ? -9.662 8.243 0.220 1.00 94.75 184 ILE A CA 1
ATOM 1478 C C . ILE A 1 184 ? -11.082 7.651 0.226 1.00 94.75 184 ILE A C 1
ATOM 1480 O O . ILE A 1 184 ? -11.265 6.466 -0.019 1.00 94.75 184 ILE A O 1
ATOM 1484 N N . GLN A 1 185 ? -12.112 8.483 0.418 1.00 92.69 185 GLN A N 1
ATOM 1485 C CA . GLN A 1 185 ? -13.515 8.051 0.407 1.00 92.69 185 GLN A CA 1
ATOM 1486 C C . GLN A 1 185 ? -13.971 7.467 -0.933 1.00 92.69 185 GLN A C 1
ATOM 1488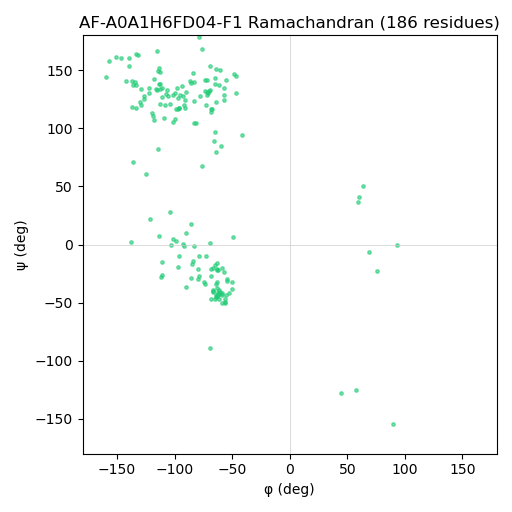 O O . GLN A 1 185 ? -14.953 6.734 -0.956 1.00 92.69 185 GLN A O 1
ATOM 1493 N N . GLN A 1 186 ? -13.289 7.784 -2.034 1.00 92.00 186 GLN A N 1
ATOM 1494 C CA . GLN A 1 186 ? -13.580 7.185 -3.337 1.00 92.00 186 GLN A CA 1
ATOM 1495 C C . GLN A 1 186 ? -13.215 5.695 -3.355 1.00 92.00 186 GLN A C 1
ATOM 1497 O O . GLN A 1 186 ? -13.845 4.927 -4.073 1.00 92.00 186 GLN A O 1
ATOM 1502 N N . PHE A 1 187 ? -12.252 5.283 -2.528 1.00 93.56 187 PHE A N 1
ATOM 1503 C CA . PHE A 1 187 ? -11.741 3.917 -2.438 1.00 93.56 187 PHE A CA 1
ATOM 1504 C C . PHE A 1 187 ? -12.343 3.100 -1.291 1.00 93.56 187 PHE A C 1
ATOM 1506 O O . PHE A 1 187 ? -11.902 1.974 -1.079 1.00 93.56 187 PHE A O 1
ATOM 1513 N N . LEU A 1 188 ? -13.302 3.643 -0.531 1.00 91.31 188 LEU A N 1
ATOM 1514 C CA . LEU A 1 188 ? -13.956 2.985 0.611 1.00 91.31 188 LEU A CA 1
ATOM 1515 C C . LEU A 1 188 ? -15.362 2.488 0.239 1.00 91.31 188 LEU A C 1
ATOM 1517 O O . LEU A 1 188 ? -15.541 1.248 0.200 1.00 91.31 188 LEU A O 1
#

Radius of gyration: 16.38 Å; Cα contacts (8 Å, |Δi|>4): 326; chains: 1; bounding box: 46×35×44 Å

Organism: NCBI:txid1899563

Sequence (188 aa):
MPNNVLIDAMHDMIEPDFHITPNETNTVRILEPQAQASCHFVDIQFKKSMPYFAFSIDKPRQKNLGDPVYPFFNPDKACLCTKNDGILFVQQSDKLYIFLIELKSNNPGKYLQQLKAAKIFVDFIIQRIKLCNPGVNTPVDYRGILFSCRRTPAESLTKKGKVEYTNRGGLQVAEQGCHNHYFIQQFL